Protein AF-A0A3N9RTB0-F1 (afdb_monomer)

Structure (mmCIF, N/CA/C/O backbone):
data_AF-A0A3N9RTB0-F1
#
_entry.id   AF-A0A3N9RTB0-F1
#
loop_
_atom_site.group_PDB
_atom_site.id
_atom_site.type_symbol
_atom_site.label_atom_id
_atom_site.label_alt_id
_atom_site.label_comp_id
_atom_site.label_asym_id
_atom_site.label_entity_id
_atom_site.label_seq_id
_atom_site.pdbx_PDB_ins_code
_atom_site.Cartn_x
_atom_site.Cartn_y
_atom_site.Cartn_z
_atom_site.occupancy
_atom_site.B_iso_or_equiv
_atom_site.auth_seq_id
_atom_site.auth_comp_id
_atom_site.auth_asym_id
_atom_site.auth_atom_id
_atom_site.pdbx_PDB_model_num
ATOM 1 N N . MET A 1 1 ? -0.676 -20.448 31.253 1.00 29.59 1 MET A N 1
ATOM 2 C CA . MET A 1 1 ? -0.095 -21.516 30.409 1.00 29.59 1 MET A CA 1
ATOM 3 C C . MET A 1 1 ? -0.835 -21.519 29.082 1.00 29.59 1 MET A C 1
ATOM 5 O O . MET A 1 1 ? -1.964 -21.980 29.029 1.00 29.59 1 MET A O 1
ATOM 9 N N . ILE A 1 2 ? -0.255 -20.903 28.051 1.00 26.73 2 ILE A N 1
ATOM 10 C CA . ILE A 1 2 ? -0.863 -20.796 26.715 1.00 26.73 2 ILE A CA 1
ATOM 11 C C . ILE A 1 2 ? -0.409 -22.023 25.907 1.00 26.73 2 ILE A C 1
ATOM 13 O O . ILE A 1 2 ? 0.801 -22.259 25.852 1.00 26.73 2 ILE A O 1
ATOM 17 N N . PRO A 1 3 ? -1.312 -22.828 25.316 1.00 28.64 3 PRO A N 1
ATOM 18 C CA . PRO A 1 3 ? -0.919 -24.048 24.627 1.00 28.64 3 PRO A CA 1
ATOM 19 C C . PRO A 1 3 ? -0.145 -23.741 23.342 1.00 28.64 3 PRO A C 1
ATOM 21 O O . PRO A 1 3 ? -0.601 -23.034 22.447 1.00 28.64 3 PRO A O 1
ATOM 24 N N . SER A 1 4 ? 1.029 -24.350 23.256 1.00 31.64 4 SER A N 1
ATOM 25 C CA . SER A 1 4 ? 2.012 -24.361 22.176 1.00 31.64 4 SER A CA 1
ATOM 26 C C . SER A 1 4 ? 1.554 -25.150 20.938 1.00 31.64 4 SER A C 1
ATOM 28 O O . SER A 1 4 ? 2.236 -26.064 20.475 1.00 31.64 4 SER A O 1
ATOM 30 N N . ARG A 1 5 ? 0.405 -24.795 20.354 1.00 28.95 5 ARG A N 1
ATOM 31 C CA . ARG A 1 5 ? -0.092 -25.405 19.106 1.00 28.95 5 ARG A CA 1
ATOM 32 C C . ARG A 1 5 ? -0.329 -24.379 17.996 1.00 28.95 5 ARG A C 1
ATOM 34 O O . ARG A 1 5 ? -1.433 -24.270 17.499 1.00 28.95 5 ARG A O 1
ATOM 41 N N . PHE A 1 6 ? 0.719 -23.661 17.583 1.00 31.61 6 PHE A N 1
ATOM 42 C CA . PHE A 1 6 ? 0.758 -22.931 16.296 1.00 31.61 6 PHE A CA 1
ATOM 43 C C . PHE A 1 6 ? 2.183 -22.851 15.705 1.00 31.61 6 PHE A C 1
ATOM 45 O O . PHE A 1 6 ? 2.576 -21.879 15.068 1.00 31.61 6 PHE A O 1
ATOM 52 N N . LEU A 1 7 ? 2.990 -23.901 15.894 1.00 32.75 7 LEU A N 1
ATOM 53 C CA . LEU A 1 7 ? 4.346 -23.991 15.328 1.00 32.75 7 LEU A CA 1
ATOM 54 C C . LEU A 1 7 ? 4.401 -24.496 13.869 1.00 32.75 7 LEU A C 1
ATOM 56 O O . LEU A 1 7 ? 5.493 -24.696 13.350 1.00 32.75 7 LEU A O 1
ATOM 60 N N . ALA A 1 8 ? 3.267 -24.647 13.174 1.00 28.00 8 ALA A N 1
ATOM 61 C CA . ALA A 1 8 ? 3.215 -25.268 11.841 1.00 28.00 8 ALA A CA 1
ATOM 62 C C . ALA A 1 8 ? 2.692 -24.369 10.695 1.00 28.00 8 ALA A C 1
ATOM 64 O O . ALA A 1 8 ? 2.378 -24.879 9.627 1.00 28.00 8 ALA A O 1
ATOM 65 N N . ALA A 1 9 ? 2.645 -23.040 10.866 1.00 32.59 9 ALA A N 1
ATOM 66 C CA . ALA A 1 9 ? 2.334 -22.091 9.779 1.00 32.59 9 ALA A CA 1
ATOM 67 C C . ALA A 1 9 ? 3.439 -21.028 9.582 1.00 32.59 9 ALA A C 1
ATOM 69 O O . ALA A 1 9 ? 3.175 -19.867 9.286 1.00 32.59 9 ALA A O 1
ATOM 70 N N . ARG A 1 10 ? 4.708 -21.413 9.782 1.00 41.09 10 ARG A N 1
ATOM 71 C CA . ARG A 1 10 ? 5.876 -20.510 9.718 1.00 41.09 10 ARG A CA 1
ATOM 72 C C . ARG A 1 10 ? 6.462 -20.273 8.312 1.00 41.09 10 ARG A C 1
ATOM 74 O O . ARG A 1 10 ? 7.454 -19.559 8.213 1.00 41.09 10 ARG A O 1
ATOM 81 N N . SER A 1 11 ? 5.917 -20.838 7.231 1.00 48.88 11 SER A N 1
ATOM 82 C CA . SER A 1 11 ? 6.685 -20.966 5.975 1.00 48.88 11 SER A CA 1
ATOM 83 C C . SER A 1 11 ? 6.556 -19.830 4.946 1.00 48.88 11 SER A C 1
ATOM 85 O O . SER A 1 11 ? 7.341 -19.819 4.005 1.00 48.88 11 SER A O 1
ATOM 87 N N . ILE A 1 12 ? 5.664 -18.842 5.113 1.00 50.38 12 ILE A N 1
ATOM 88 C CA . ILE A 1 12 ? 5.545 -17.702 4.163 1.00 50.38 12 ILE A CA 1
ATOM 89 C C . ILE A 1 12 ? 5.657 -16.331 4.860 1.00 50.38 12 ILE A C 1
ATOM 91 O O . ILE A 1 12 ? 6.138 -15.371 4.268 1.00 50.38 12 ILE A O 1
ATOM 95 N N . ALA A 1 13 ? 5.319 -16.241 6.149 1.00 64.81 13 ALA A N 1
ATOM 96 C CA . ALA A 1 13 ? 5.298 -14.985 6.911 1.00 64.81 13 ALA A CA 1
ATOM 97 C C . ALA A 1 13 ? 6.649 -14.565 7.528 1.00 64.81 13 ALA A C 1
ATOM 99 O O . ALA A 1 13 ? 6.703 -13.588 8.273 1.00 64.81 13 ALA A O 1
ATOM 100 N N . GLY A 1 14 ? 7.720 -15.329 7.296 1.00 85.12 14 GLY A N 1
ATOM 101 C CA . GLY A 1 14 ? 9.055 -15.053 7.832 1.00 85.12 14 GLY A CA 1
ATOM 102 C C . GLY A 1 14 ? 9.985 -14.352 6.831 1.00 85.12 14 GLY A C 1
ATOM 103 O O . GLY A 1 14 ? 9.640 -14.217 5.657 1.00 85.12 14 GLY A O 1
ATOM 104 N N . PRO A 1 15 ? 11.214 -13.990 7.250 1.00 91.69 15 PRO A N 1
ATOM 105 C CA . PRO A 1 15 ? 12.193 -13.298 6.403 1.00 91.69 15 PRO A CA 1
ATOM 106 C C . PRO A 1 15 ? 12.474 -13.990 5.061 1.00 91.69 15 PRO A C 1
ATOM 108 O O . PRO A 1 15 ? 12.598 -13.327 4.037 1.00 91.69 15 PRO A O 1
ATOM 111 N N . ALA A 1 16 ? 12.536 -15.326 5.053 1.00 92.19 16 ALA A N 1
ATOM 112 C CA . ALA A 1 16 ? 12.762 -16.113 3.840 1.00 92.19 16 ALA A CA 1
ATOM 113 C C . ALA A 1 16 ? 11.562 -16.088 2.878 1.00 92.19 16 ALA A C 1
ATOM 115 O O . ALA A 1 16 ? 11.750 -15.943 1.674 1.00 92.19 16 ALA A O 1
ATOM 116 N N . GLY A 1 17 ? 10.335 -16.176 3.404 1.00 91.75 17 GLY A N 1
ATOM 117 C CA . GLY A 1 17 ? 9.119 -16.068 2.594 1.00 91.75 17 GLY A CA 1
ATOM 118 C C . GLY A 1 17 ? 8.991 -14.687 1.953 1.00 91.75 17 GLY A C 1
ATOM 119 O O . GLY A 1 17 ? 8.701 -14.585 0.764 1.00 91.75 17 GLY A O 1
ATOM 120 N N . MET A 1 18 ? 9.329 -13.632 2.705 1.00 93.88 18 MET A N 1
ATOM 121 C CA . MET A 1 18 ? 9.390 -12.270 2.173 1.00 93.88 18 MET A CA 1
ATOM 122 C C . MET A 1 18 ? 10.450 -12.136 1.070 1.00 93.88 18 MET A C 1
ATOM 124 O O . MET A 1 18 ? 10.160 -11.589 0.014 1.00 93.88 18 MET A O 1
ATOM 128 N N . ALA A 1 19 ? 11.654 -12.686 1.251 1.00 95.62 19 ALA A N 1
ATOM 129 C CA . ALA A 1 19 ? 12.695 -12.633 0.221 1.00 95.62 19 ALA A CA 1
ATOM 130 C C . ALA A 1 19 ? 12.316 -13.384 -1.068 1.00 95.62 19 ALA A C 1
ATOM 132 O O . ALA A 1 19 ? 12.607 -12.902 -2.162 1.00 95.62 19 ALA A O 1
ATOM 133 N N . LEU A 1 20 ? 11.628 -14.526 -0.957 1.00 95.50 20 LEU A N 1
ATOM 134 C CA . LEU A 1 20 ? 11.086 -15.251 -2.112 1.00 95.50 20 LEU A CA 1
ATOM 135 C C . LEU A 1 20 ? 10.017 -14.434 -2.839 1.00 95.50 20 LEU A C 1
ATOM 137 O O . LEU A 1 20 ? 10.053 -14.337 -4.064 1.00 95.50 20 LEU A O 1
ATOM 141 N N . LEU A 1 21 ? 9.097 -13.816 -2.092 1.00 94.06 21 LEU A N 1
ATOM 142 C CA . LEU A 1 21 ? 8.070 -12.952 -2.667 1.00 94.06 21 LEU A CA 1
ATOM 143 C C . LEU A 1 21 ? 8.701 -11.742 -3.367 1.00 94.06 21 LEU A C 1
ATOM 145 O O . LEU A 1 21 ? 8.356 -11.458 -4.509 1.00 94.06 21 LEU A O 1
ATOM 149 N N . TYR A 1 22 ? 9.675 -11.094 -2.720 1.00 95.50 22 TYR A N 1
ATOM 150 C CA . TYR A 1 22 ? 10.445 -9.988 -3.289 1.00 95.50 22 TYR A CA 1
ATOM 151 C C . TYR A 1 22 ? 11.140 -10.400 -4.590 1.00 95.50 22 TYR A C 1
ATOM 153 O O . TYR A 1 22 ? 11.072 -9.672 -5.578 1.00 95.50 22 TYR A O 1
ATOM 161 N N . PHE A 1 23 ? 11.813 -11.559 -4.605 1.00 95.88 23 PHE A N 1
ATOM 162 C CA . PHE A 1 23 ? 12.466 -12.077 -5.807 1.00 95.88 23 PHE A CA 1
ATOM 163 C C . PHE A 1 23 ? 11.452 -12.306 -6.925 1.00 95.88 23 PHE A C 1
ATOM 165 O O . PHE A 1 23 ? 11.671 -11.841 -8.037 1.00 95.88 23 PHE A O 1
ATOM 172 N N . ALA A 1 24 ? 10.337 -12.982 -6.632 1.00 94.38 24 ALA A N 1
ATOM 173 C CA . ALA A 1 24 ? 9.312 -13.290 -7.620 1.00 94.38 24 ALA A CA 1
ATOM 174 C C . ALA A 1 24 ? 8.726 -12.016 -8.240 1.00 94.38 24 ALA A C 1
ATOM 176 O O . ALA A 1 24 ? 8.638 -11.918 -9.465 1.00 94.38 24 ALA A O 1
ATOM 177 N N . THR A 1 25 ? 8.385 -11.012 -7.426 1.00 92.44 25 THR A N 1
ATOM 178 C CA . THR A 1 25 ? 7.854 -9.744 -7.938 1.00 92.44 25 THR A CA 1
ATOM 179 C C . THR A 1 25 ? 8.914 -8.937 -8.675 1.00 92.44 25 THR A C 1
ATOM 181 O O . THR A 1 25 ? 8.623 -8.420 -9.750 1.00 92.44 25 THR A O 1
ATOM 184 N N . ALA A 1 26 ? 10.153 -8.874 -8.176 1.00 92.00 26 ALA A N 1
ATOM 185 C CA . ALA A 1 26 ? 11.240 -8.165 -8.852 1.00 92.00 26 ALA A CA 1
ATOM 186 C C . ALA A 1 26 ? 11.562 -8.813 -10.206 1.00 92.00 26 ALA A C 1
ATOM 188 O O . ALA A 1 26 ? 11.559 -8.131 -11.225 1.00 92.00 26 ALA A O 1
ATOM 189 N N . ALA A 1 27 ? 11.765 -10.131 -10.239 1.00 91.25 27 ALA A N 1
ATOM 190 C CA . ALA A 1 27 ? 12.063 -10.873 -11.459 1.00 91.25 27 ALA A CA 1
ATOM 191 C C . ALA A 1 27 ? 10.935 -10.738 -12.488 1.00 91.25 27 ALA A C 1
ATOM 193 O O . ALA A 1 27 ? 11.209 -10.444 -13.646 1.00 91.25 27 ALA A O 1
ATOM 194 N N . THR A 1 28 ? 9.673 -10.874 -12.066 1.00 88.00 28 THR A N 1
ATOM 195 C CA . THR A 1 28 ? 8.516 -10.746 -12.967 1.00 88.00 28 THR A CA 1
ATOM 196 C C . THR A 1 28 ? 8.420 -9.339 -13.549 1.00 88.00 28 THR A C 1
ATOM 198 O O . THR A 1 28 ? 8.292 -9.187 -14.759 1.00 88.00 28 THR A O 1
ATOM 201 N N . THR A 1 29 ? 8.539 -8.307 -12.710 1.00 86.06 29 THR A N 1
ATOM 202 C CA . THR A 1 29 ? 8.424 -6.909 -13.156 1.00 86.06 29 THR A CA 1
ATOM 203 C C . THR A 1 29 ? 9.559 -6.539 -14.112 1.00 86.06 29 THR A C 1
ATOM 205 O O . THR A 1 29 ? 9.337 -5.899 -15.134 1.00 86.06 29 THR A O 1
ATOM 208 N N . VAL A 1 30 ? 10.781 -6.981 -13.819 1.00 83.50 30 VAL A N 1
ATOM 209 C CA . VAL A 1 30 ? 11.954 -6.729 -14.664 1.00 83.50 30 VAL A CA 1
ATOM 210 C C . VAL A 1 30 ? 11.886 -7.525 -15.973 1.00 83.50 30 VAL A C 1
ATOM 212 O O . VAL A 1 30 ? 12.282 -7.017 -17.017 1.00 83.50 30 VAL A O 1
ATOM 215 N N . HIS A 1 31 ? 11.383 -8.761 -15.940 1.00 80.56 31 HIS A N 1
ATOM 216 C CA . HIS A 1 31 ? 11.294 -9.616 -17.122 1.00 80.56 31 HIS A CA 1
ATOM 217 C C . HIS A 1 31 ? 10.193 -9.171 -18.089 1.00 80.56 31 HIS A C 1
ATOM 219 O O . HIS A 1 31 ? 10.398 -9.177 -19.299 1.00 80.56 31 HIS A O 1
ATOM 225 N N . ILE A 1 32 ? 9.029 -8.799 -17.555 1.00 72.88 32 ILE A N 1
ATOM 226 C CA . ILE A 1 32 ? 7.842 -8.490 -18.352 1.00 72.88 32 ILE A CA 1
ATOM 227 C C . ILE A 1 32 ? 7.826 -7.015 -18.765 1.00 72.88 32 ILE A C 1
ATOM 229 O O . ILE A 1 32 ? 7.436 -6.707 -19.886 1.00 72.88 32 ILE A O 1
ATOM 233 N N . SER A 1 33 ? 8.274 -6.107 -17.895 1.0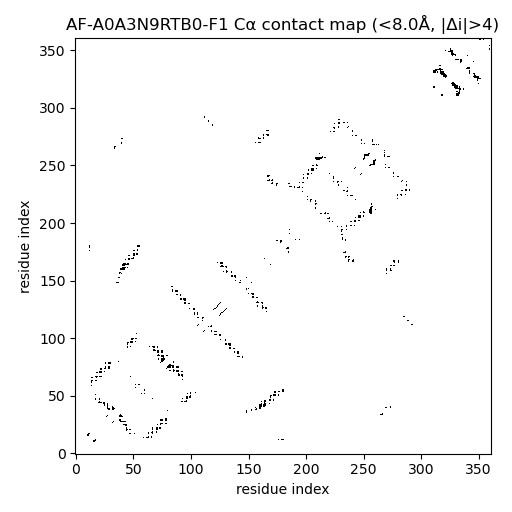0 65.19 33 SER A N 1
ATOM 234 C CA . SER A 1 33 ? 7.936 -4.684 -17.995 1.00 65.19 33 SER A CA 1
ATOM 235 C C . SER A 1 33 ? 9.123 -3.756 -18.276 1.00 65.19 33 SER A C 1
ATOM 237 O O . SER A 1 33 ? 9.059 -2.582 -17.913 1.00 65.19 33 SER A O 1
ATOM 239 N N . ARG A 1 34 ? 10.204 -4.253 -18.898 1.00 67.25 34 ARG A N 1
ATOM 240 C CA . ARG A 1 34 ? 11.312 -3.416 -19.394 1.00 67.25 34 ARG A CA 1
ATOM 241 C C . ARG A 1 34 ? 11.037 -2.955 -20.819 1.00 67.25 34 ARG A C 1
ATOM 243 O O . ARG A 1 34 ? 11.058 -3.759 -21.748 1.00 67.25 34 ARG A O 1
ATOM 250 N N . PHE A 1 35 ? 10.872 -1.650 -20.992 1.00 60.78 35 PHE A N 1
ATOM 251 C CA . PHE A 1 35 ? 10.744 -1.018 -22.304 1.00 60.78 35 PHE A CA 1
ATOM 252 C C . PHE A 1 35 ? 11.899 -0.041 -22.531 1.00 60.78 35 PHE A C 1
ATOM 254 O O . PHE A 1 35 ? 12.465 0.494 -21.576 1.00 60.78 35 PHE A O 1
ATOM 261 N N . SER A 1 36 ? 12.300 0.129 -23.793 1.00 47.19 36 SER A N 1
ATOM 262 C CA . SER A 1 36 ? 13.302 1.116 -24.233 1.00 47.19 36 SER A CA 1
ATOM 263 C C . SER A 1 36 ? 14.621 1.123 -23.432 1.00 47.19 36 SER A C 1
ATOM 265 O O . SER A 1 36 ? 15.237 2.163 -23.233 1.00 47.19 36 SER A O 1
ATOM 267 N N . GLY A 1 37 ? 15.076 -0.053 -22.975 1.00 49.97 37 GLY A N 1
ATOM 268 C CA . GLY A 1 37 ? 16.418 -0.261 -22.412 1.00 49.97 37 GLY A CA 1
ATOM 269 C C . GLY A 1 37 ? 16.585 -0.106 -20.894 1.00 49.97 37 GLY A C 1
ATOM 270 O O . GLY A 1 37 ? 17.668 -0.411 -20.398 1.00 49.97 37 GLY A O 1
ATOM 271 N N . GLY A 1 38 ? 15.557 0.284 -20.131 1.00 51.91 38 GLY A N 1
ATOM 272 C CA . GLY A 1 38 ? 15.753 0.728 -18.744 1.00 51.91 38 GLY A CA 1
ATOM 273 C C . GLY A 1 38 ? 14.959 -0.011 -17.668 1.00 51.91 38 GLY A C 1
ATOM 274 O O . GLY A 1 38 ? 15.398 -1.021 -17.118 1.00 51.91 38 GLY A O 1
ATOM 275 N N . VAL A 1 39 ? 13.805 0.547 -17.318 1.00 54.94 39 VAL A N 1
ATOM 276 C CA . VAL A 1 39 ? 13.214 0.417 -15.980 1.00 54.94 39 VAL A CA 1
ATOM 277 C C . VAL A 1 39 ? 11.916 -0.384 -16.008 1.00 54.94 39 VAL A C 1
ATOM 279 O O . VAL A 1 39 ? 11.207 -0.414 -17.009 1.00 54.94 39 VAL A O 1
ATOM 282 N N . ALA A 1 40 ? 11.636 -1.064 -14.900 1.00 58.34 40 ALA A N 1
ATOM 283 C CA . ALA A 1 40 ? 10.400 -1.793 -14.662 1.00 58.34 40 ALA A CA 1
ATOM 284 C C . ALA A 1 40 ? 9.209 -0.829 -14.469 1.00 58.34 40 ALA A C 1
ATOM 286 O O . ALA A 1 40 ? 9.295 0.076 -13.648 1.00 58.34 40 ALA A O 1
ATOM 287 N N . MET A 1 41 ? 8.099 -1.082 -15.172 1.00 71.06 41 MET A N 1
ATOM 288 C CA . MET A 1 41 ? 6.863 -0.270 -15.157 1.00 71.06 41 MET A CA 1
ATOM 289 C C . MET A 1 41 ? 6.337 0.063 -13.744 1.00 71.06 41 MET A C 1
ATOM 291 O O . MET A 1 41 ? 6.259 1.219 -13.359 1.00 71.06 41 MET A O 1
ATOM 295 N N . ILE A 1 42 ? 6.013 -0.937 -12.916 1.00 85.31 42 ILE A N 1
ATOM 296 C CA . ILE A 1 42 ? 5.522 -0.702 -11.546 1.00 85.31 42 ILE A CA 1
ATOM 297 C C . ILE A 1 42 ? 6.359 -1.508 -10.565 1.00 85.31 42 ILE A C 1
ATOM 299 O O . ILE A 1 42 ? 6.270 -2.735 -10.523 1.00 85.31 42 ILE A O 1
ATOM 303 N N . TRP A 1 43 ? 7.153 -0.832 -9.737 1.00 91.50 43 TRP A N 1
ATOM 304 C CA . TRP A 1 43 ? 8.055 -1.515 -8.815 1.00 91.50 43 TRP A CA 1
ATOM 305 C C . TRP A 1 43 ? 7.356 -1.922 -7.508 1.00 91.50 43 TRP A C 1
ATOM 307 O O . TRP A 1 43 ? 7.304 -1.181 -6.527 1.00 91.50 43 TRP A O 1
ATOM 317 N N . VAL A 1 44 ? 6.816 -3.143 -7.480 1.00 94.00 44 VAL A N 1
ATOM 318 C CA . VAL A 1 44 ? 6.028 -3.669 -6.345 1.00 94.00 44 VAL A CA 1
ATOM 319 C C . VAL A 1 44 ? 6.901 -4.077 -5.148 1.00 94.00 44 VAL A C 1
ATOM 321 O O . VAL A 1 44 ? 6.495 -3.966 -3.990 1.00 94.00 44 VAL A O 1
ATOM 324 N N . SER A 1 45 ? 8.119 -4.555 -5.405 1.00 94.94 45 SER A N 1
ATOM 325 C CA . SER A 1 45 ? 8.949 -5.242 -4.406 1.00 94.94 45 SER A CA 1
ATOM 326 C C . SER A 1 45 ? 9.353 -4.359 -3.221 1.00 94.94 45 SER A C 1
ATOM 328 O O . SER A 1 45 ? 9.381 -4.839 -2.085 1.00 94.94 45 SER A O 1
ATOM 330 N N . SER A 1 46 ? 9.625 -3.069 -3.453 1.00 96.00 46 SER A N 1
ATOM 331 C CA . SER A 1 46 ? 9.945 -2.129 -2.369 1.00 96.00 46 SER A CA 1
ATOM 332 C C . SER A 1 46 ? 8.765 -1.954 -1.414 1.00 96.00 46 SER A C 1
ATOM 334 O O . SER A 1 46 ? 8.947 -2.035 -0.203 1.00 96.00 46 SER A O 1
ATOM 336 N N . ALA A 1 47 ? 7.547 -1.818 -1.944 1.00 96.75 47 ALA A N 1
ATOM 337 C CA . ALA A 1 47 ? 6.334 -1.680 -1.142 1.00 96.75 47 ALA A CA 1
ATOM 338 C C . ALA A 1 47 ? 6.071 -2.914 -0.267 1.00 96.75 47 ALA A C 1
ATOM 340 O O . ALA A 1 47 ? 5.722 -2.778 0.910 1.00 96.75 47 ALA A O 1
ATOM 341 N N . LEU A 1 48 ? 6.305 -4.112 -0.818 1.00 96.19 48 LEU A N 1
ATOM 342 C CA . LEU A 1 48 ? 6.167 -5.366 -0.080 1.00 96.19 48 LEU A CA 1
ATOM 343 C C . LEU A 1 48 ? 7.145 -5.440 1.102 1.00 96.19 48 LEU A C 1
ATOM 345 O O . LEU A 1 48 ? 6.754 -5.738 2.232 1.00 96.19 48 LEU A O 1
ATOM 349 N N . LEU A 1 49 ? 8.421 -5.126 0.855 1.00 96.94 49 LEU A N 1
ATOM 350 C CA . LEU A 1 49 ? 9.438 -5.127 1.904 1.00 96.94 49 LEU A CA 1
ATOM 351 C C . LEU A 1 49 ? 9.147 -4.056 2.964 1.00 96.94 49 LEU A C 1
ATOM 353 O O . LEU A 1 49 ? 9.205 -4.353 4.156 1.00 96.94 49 LEU A O 1
ATOM 357 N N . SER A 1 50 ? 8.784 -2.836 2.564 1.00 97.06 50 SER A N 1
ATOM 358 C CA . SER A 1 50 ? 8.439 -1.763 3.502 1.00 97.06 50 SER A CA 1
ATOM 359 C C . SER A 1 50 ? 7.257 -2.128 4.400 1.00 97.06 50 SER A C 1
ATOM 361 O O . SER A 1 50 ? 7.339 -1.956 5.617 1.00 97.06 50 SER A O 1
ATOM 363 N N . GLY A 1 51 ? 6.173 -2.666 3.827 1.00 94.75 51 GLY A N 1
ATOM 364 C CA . GLY A 1 51 ? 4.987 -3.064 4.590 1.00 94.75 51 GLY A CA 1
ATOM 365 C C . GLY A 1 51 ? 5.271 -4.211 5.561 1.00 94.75 51 GLY A C 1
ATOM 366 O O . GLY A 1 51 ? 4.812 -4.185 6.708 1.00 94.75 51 GLY A O 1
ATOM 367 N N . TYR A 1 52 ? 6.107 -5.168 5.148 1.00 94.56 52 TYR A N 1
ATOM 368 C CA . TYR A 1 52 ? 6.580 -6.227 6.033 1.00 94.56 52 TYR A CA 1
ATOM 369 C C . TYR A 1 52 ? 7.426 -5.670 7.184 1.00 94.56 52 TYR A C 1
ATOM 371 O O . TYR A 1 52 ? 7.194 -6.025 8.334 1.00 94.56 52 TYR A O 1
ATOM 379 N N . LEU A 1 53 ? 8.386 -4.775 6.923 1.00 94.12 53 LEU A N 1
ATOM 380 C CA . LEU A 1 53 ? 9.249 -4.212 7.973 1.00 94.12 53 LEU A CA 1
ATOM 381 C C . LEU A 1 53 ? 8.458 -3.401 9.010 1.00 94.12 53 LEU A C 1
ATOM 383 O O . LEU A 1 53 ? 8.778 -3.452 10.195 1.00 94.12 53 LEU A O 1
ATOM 387 N N . LEU A 1 54 ? 7.413 -2.685 8.588 1.00 92.56 54 LEU A N 1
ATOM 388 C CA . LEU A 1 54 ? 6.543 -1.909 9.480 1.00 92.56 54 LEU A CA 1
ATOM 389 C C . LEU A 1 54 ? 5.760 -2.770 10.478 1.00 92.56 54 LEU A C 1
ATOM 391 O O . LEU A 1 54 ? 5.460 -2.312 11.578 1.00 92.56 54 LEU A O 1
ATOM 395 N N . THR A 1 55 ? 5.438 -4.003 10.098 1.00 90.12 55 THR A N 1
ATOM 396 C CA . THR A 1 55 ? 4.616 -4.928 10.894 1.00 90.12 55 THR A CA 1
ATOM 397 C C . THR A 1 55 ? 5.459 -5.976 11.619 1.00 90.12 55 THR A C 1
ATOM 399 O O . THR A 1 55 ? 5.137 -6.379 12.737 1.00 90.12 55 THR A O 1
ATOM 402 N N . ALA A 1 56 ? 6.602 -6.348 11.043 1.00 87.25 56 ALA A N 1
ATOM 403 C CA . ALA A 1 56 ? 7.564 -7.250 11.643 1.00 87.25 56 ALA A CA 1
ATOM 404 C C . ALA A 1 56 ? 8.355 -6.574 12.775 1.00 87.25 56 ALA A C 1
ATOM 406 O O . ALA A 1 56 ? 8.806 -5.430 12.682 1.00 87.25 56 ALA A O 1
ATOM 407 N N . GLY A 1 57 ? 8.626 -7.323 13.845 1.00 84.00 57 GLY A N 1
ATOM 408 C CA . GLY A 1 57 ? 9.454 -6.831 14.946 1.00 84.00 57 GLY A CA 1
ATOM 409 C C . GLY A 1 57 ? 10.870 -6.439 14.494 1.00 84.00 57 GLY A C 1
ATOM 410 O O . GLY A 1 57 ? 11.505 -7.143 13.710 1.00 84.00 57 GLY A O 1
ATOM 411 N N . ARG A 1 58 ? 11.427 -5.362 15.068 1.00 87.94 58 ARG A N 1
ATOM 412 C CA . ARG A 1 58 ? 12.770 -4.833 14.722 1.00 87.94 58 ARG A CA 1
ATOM 413 C C . ARG A 1 58 ? 13.904 -5.866 14.761 1.00 87.94 58 ARG A C 1
ATOM 415 O O . ARG A 1 58 ? 14.902 -5.702 14.070 1.00 87.94 58 ARG A O 1
ATOM 422 N N . ARG A 1 59 ? 13.751 -6.948 15.533 1.00 89.81 59 ARG A N 1
ATOM 423 C CA . ARG A 1 59 ? 14.735 -8.040 15.633 1.00 89.81 59 ARG A CA 1
ATOM 424 C C . ARG A 1 59 ? 14.952 -8.793 14.316 1.00 89.81 59 ARG A C 1
ATOM 426 O O . ARG A 1 59 ? 16.052 -9.279 14.093 1.00 89.81 59 ARG A O 1
ATOM 433 N N . VAL A 1 60 ? 13.937 -8.896 13.453 1.00 91.38 60 VAL A N 1
ATOM 434 C CA . VAL A 1 60 ? 14.050 -9.637 12.179 1.00 91.38 60 VAL A CA 1
ATOM 435 C C . VAL A 1 60 ? 14.437 -8.754 10.993 1.00 91.38 60 VAL A C 1
ATOM 437 O O . VAL A 1 60 ? 14.649 -9.271 9.894 1.00 91.38 60 VAL A O 1
ATOM 440 N N . TRP A 1 61 ? 14.554 -7.438 11.195 1.00 93.75 61 TRP A N 1
ATOM 441 C CA . TRP A 1 61 ? 14.886 -6.491 10.131 1.00 93.75 61 TRP A CA 1
ATOM 442 C C . TRP A 1 61 ? 16.223 -6.810 9.450 1.00 93.75 61 TRP A C 1
ATOM 444 O O . TRP A 1 61 ? 16.202 -6.957 8.230 1.00 93.75 61 TRP A O 1
ATOM 454 N N . PRO A 1 62 ? 17.355 -7.005 10.166 1.00 96.06 62 PRO A N 1
ATOM 455 C CA . PRO A 1 62 ? 18.648 -7.204 9.506 1.00 96.06 62 PRO A CA 1
ATOM 456 C C . PRO A 1 62 ? 18.660 -8.436 8.595 1.00 96.06 62 PRO A C 1
ATOM 458 O O . PRO A 1 62 ? 19.124 -8.366 7.461 1.00 96.06 62 PRO A O 1
ATOM 461 N N . LEU A 1 63 ? 18.074 -9.544 9.063 1.00 95.69 63 LEU A N 1
ATOM 462 C CA . LEU A 1 63 ? 17.967 -10.776 8.281 1.00 95.69 63 LEU A CA 1
ATOM 463 C C . LEU A 1 63 ? 17.063 -10.593 7.055 1.00 95.69 63 LEU A C 1
ATOM 465 O O . LEU A 1 63 ? 17.417 -11.024 5.963 1.00 95.69 63 LEU A O 1
ATOM 469 N N . THR A 1 64 ? 15.910 -9.941 7.217 1.00 95.69 64 THR A N 1
ATOM 470 C CA . THR A 1 64 ? 14.971 -9.712 6.105 1.00 95.69 64 THR A CA 1
ATOM 471 C C . THR A 1 64 ? 15.589 -8.813 5.035 1.00 95.69 64 THR A C 1
ATOM 473 O O . THR A 1 64 ? 15.508 -9.128 3.852 1.00 95.69 64 THR A O 1
ATOM 476 N N . ILE A 1 65 ? 16.250 -7.732 5.455 1.00 96.94 65 ILE A N 1
ATOM 477 C CA . ILE A 1 65 ? 16.963 -6.791 4.584 1.00 96.94 65 ILE A CA 1
ATOM 478 C C . ILE A 1 65 ? 18.065 -7.520 3.813 1.00 96.94 65 ILE A C 1
ATOM 480 O O . ILE A 1 65 ? 18.126 -7.395 2.595 1.00 96.94 65 ILE A O 1
ATOM 484 N N . ALA A 1 66 ? 18.889 -8.326 4.489 1.00 97.50 66 ALA A N 1
ATOM 485 C CA . ALA A 1 66 ? 19.965 -9.077 3.844 1.00 97.50 66 ALA A CA 1
ATOM 486 C C . ALA A 1 66 ? 19.436 -10.077 2.800 1.00 97.50 66 ALA A C 1
ATOM 488 O O . ALA A 1 66 ? 19.935 -10.121 1.676 1.00 97.50 66 ALA A O 1
ATOM 489 N N . LEU A 1 67 ? 18.393 -10.842 3.139 1.00 97.62 67 LEU A N 1
ATOM 490 C CA . LEU A 1 67 ? 17.794 -11.807 2.213 1.00 97.62 67 LEU A CA 1
ATOM 491 C C . LEU A 1 67 ? 17.113 -11.118 1.021 1.00 97.62 67 LEU A C 1
ATOM 493 O O . LEU A 1 67 ? 17.246 -11.587 -0.107 1.00 97.62 67 LEU A O 1
ATOM 497 N N . CYS A 1 68 ? 16.427 -9.992 1.239 1.00 97.50 68 CYS A N 1
ATOM 498 C CA . CYS A 1 68 ? 15.815 -9.229 0.149 1.00 97.50 68 CYS A CA 1
ATOM 499 C C . CYS A 1 68 ? 16.860 -8.509 -0.716 1.00 97.50 68 CYS A C 1
ATOM 501 O O . CYS A 1 68 ? 16.667 -8.400 -1.922 1.00 97.50 68 CYS A O 1
ATOM 503 N N . ALA A 1 69 ? 17.986 -8.072 -0.147 1.00 97.88 69 ALA A N 1
ATOM 504 C CA . ALA A 1 69 ? 19.104 -7.527 -0.917 1.00 97.88 69 ALA A CA 1
ATOM 505 C C . ALA A 1 69 ? 19.714 -8.604 -1.817 1.00 97.88 69 ALA A C 1
ATOM 507 O O . ALA A 1 69 ? 19.938 -8.360 -3.000 1.00 97.88 69 ALA A O 1
ATOM 508 N N . PHE A 1 70 ? 19.892 -9.822 -1.298 1.00 97.75 70 PHE A N 1
ATOM 509 C CA . PHE A 1 70 ? 20.325 -10.960 -2.104 1.00 97.75 70 PHE A CA 1
ATOM 510 C C . PHE A 1 70 ? 19.310 -11.310 -3.205 1.00 97.75 70 PHE A C 1
ATOM 512 O O . PHE A 1 70 ? 19.694 -11.503 -4.357 1.00 97.75 70 PHE A O 1
ATOM 519 N N . ALA A 1 71 ? 18.012 -11.317 -2.889 1.00 97.06 71 ALA A N 1
ATOM 520 C CA . ALA A 1 71 ? 16.949 -11.493 -3.878 1.00 97.06 71 ALA A CA 1
ATOM 521 C C . ALA A 1 71 ? 16.991 -10.411 -4.974 1.00 97.06 71 ALA A C 1
ATOM 523 O O . ALA A 1 71 ? 16.923 -10.729 -6.159 1.00 97.06 71 ALA A O 1
ATOM 524 N N . SER A 1 72 ? 17.156 -9.141 -4.597 1.00 95.94 72 SER A N 1
ATOM 525 C CA . SER A 1 72 ? 17.270 -8.014 -5.531 1.00 95.94 72 SER A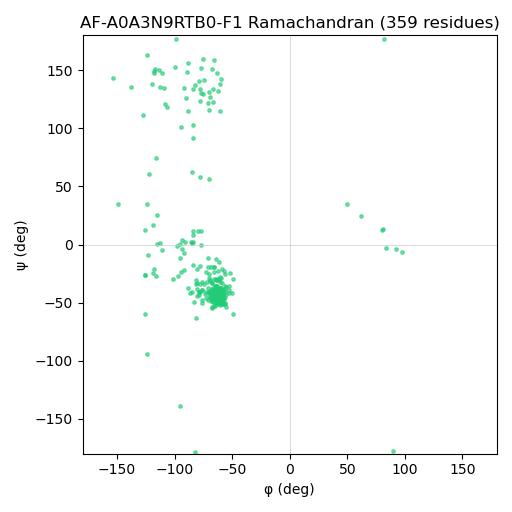 CA 1
ATOM 526 C C . SER A 1 72 ? 18.512 -8.128 -6.422 1.00 95.94 72 SER A C 1
ATOM 528 O O . SER A 1 72 ? 18.428 -7.922 -7.634 1.00 95.94 72 SER A O 1
ATOM 530 N N . PHE A 1 73 ? 19.646 -8.540 -5.846 1.00 96.44 73 PHE A N 1
ATOM 531 C CA . PHE A 1 73 ? 20.890 -8.809 -6.566 1.00 96.44 73 PHE A CA 1
ATOM 532 C C . PHE A 1 73 ? 20.699 -9.911 -7.616 1.00 96.44 73 PHE A C 1
ATOM 534 O O . PHE A 1 73 ? 21.027 -9.711 -8.784 1.00 96.44 73 PHE A O 1
ATOM 541 N N . MET A 1 74 ? 20.098 -11.040 -7.229 1.00 96.31 74 MET A N 1
ATOM 542 C CA . MET A 1 74 ? 19.795 -12.144 -8.145 1.00 96.31 74 MET A CA 1
ATOM 543 C C . MET A 1 74 ? 18.832 -11.710 -9.258 1.00 96.31 74 MET A C 1
ATOM 545 O O . MET A 1 74 ? 19.097 -11.968 -10.430 1.00 96.31 74 MET A O 1
ATOM 549 N N . ALA A 1 75 ? 17.739 -11.017 -8.921 1.00 93.25 75 ALA A N 1
ATOM 550 C CA . ALA A 1 75 ? 16.755 -10.567 -9.905 1.00 93.25 75 ALA A CA 1
ATOM 551 C C . ALA A 1 75 ? 17.373 -9.592 -10.922 1.00 93.25 75 ALA A C 1
ATOM 553 O O . ALA A 1 75 ? 17.173 -9.736 -12.128 1.00 93.25 75 ALA A O 1
ATOM 554 N N . THR A 1 76 ? 18.186 -8.645 -10.448 1.00 91.25 76 THR A N 1
ATOM 555 C CA . THR A 1 76 ? 18.873 -7.674 -11.310 1.00 91.25 76 THR A CA 1
ATOM 556 C C . THR A 1 76 ? 19.949 -8.334 -12.173 1.00 91.25 76 THR A C 1
ATOM 558 O O . THR A 1 76 ? 20.098 -7.979 -13.340 1.00 91.25 76 THR A O 1
ATOM 561 N N . GLY A 1 77 ? 20.679 -9.309 -11.626 1.00 91.81 77 GLY A N 1
ATOM 562 C CA . GLY A 1 77 ? 21.715 -10.046 -12.345 1.00 91.81 77 GLY A CA 1
ATOM 563 C C . GLY A 1 77 ? 21.166 -10.930 -13.466 1.00 91.81 77 GLY A C 1
ATOM 564 O O . GLY A 1 77 ? 21.689 -10.884 -14.577 1.00 91.81 77 GLY A O 1
ATOM 565 N N . PHE A 1 78 ? 20.104 -11.697 -13.192 1.00 91.81 78 PHE A N 1
ATOM 566 C CA . PHE A 1 78 ? 19.516 -12.629 -14.162 1.00 91.81 78 PHE A CA 1
ATOM 567 C C . PHE A 1 78 ? 18.580 -11.968 -15.177 1.00 91.81 78 PHE A C 1
ATOM 569 O O . PHE A 1 78 ? 18.582 -12.363 -16.339 1.00 91.81 78 PHE A O 1
ATOM 576 N N . PHE A 1 79 ? 17.775 -10.989 -14.756 1.00 88.50 79 PHE A N 1
ATOM 577 C CA . PHE A 1 79 ? 16.710 -10.419 -15.596 1.00 88.50 79 PHE A CA 1
ATOM 578 C C . PHE A 1 79 ? 16.911 -8.924 -15.897 1.00 88.50 79 PHE A C 1
ATOM 580 O O . PHE A 1 79 ? 16.348 -8.394 -16.856 1.00 88.50 79 PHE A O 1
ATOM 587 N N . GLY A 1 80 ? 17.700 -8.225 -15.077 1.00 85.44 80 GLY A N 1
ATOM 588 C CA . GLY A 1 80 ? 17.870 -6.774 -15.130 1.00 85.44 80 GLY A CA 1
ATOM 589 C C . GLY A 1 80 ? 19.080 -6.315 -15.937 1.00 85.44 80 GLY A C 1
ATOM 590 O O . GLY A 1 80 ? 19.381 -6.814 -17.021 1.00 85.44 80 GLY A O 1
ATOM 591 N N . PHE A 1 81 ? 19.768 -5.308 -15.412 1.00 82.75 81 PHE A N 1
ATOM 592 C CA . PHE A 1 81 ? 20.917 -4.658 -16.048 1.00 82.75 81 PHE A CA 1
ATOM 593 C C . PHE A 1 81 ? 22.229 -5.463 -15.960 1.00 82.75 81 PHE A C 1
ATOM 595 O O . PHE A 1 81 ? 23.307 -4.950 -16.260 1.00 82.75 81 PHE A O 1
ATOM 602 N N . GLY A 1 82 ? 22.145 -6.729 -15.548 1.00 87.94 82 GLY A N 1
ATOM 603 C CA . GLY A 1 82 ? 23.275 -7.639 -15.448 1.00 87.94 82 GLY A CA 1
ATOM 604 C C . GLY A 1 82 ? 24.095 -7.466 -14.170 1.00 87.94 82 GLY A C 1
ATOM 605 O O . GLY A 1 82 ? 23.860 -6.601 -13.325 1.00 87.94 82 GLY A O 1
ATOM 606 N N . TRP A 1 83 ? 25.100 -8.327 -14.029 1.00 93.19 83 TRP A N 1
ATOM 607 C CA . TRP A 1 83 ? 25.858 -8.503 -12.786 1.00 93.19 83 TRP A CA 1
ATOM 608 C C . TRP A 1 83 ? 26.692 -7.289 -12.359 1.00 93.19 83 TRP A C 1
ATOM 610 O O . TRP A 1 83 ? 26.978 -7.140 -11.175 1.00 93.19 83 TRP A O 1
ATOM 620 N N . ARG A 1 84 ? 27.058 -6.404 -13.297 1.00 91.31 84 ARG A N 1
ATOM 621 C CA . ARG A 1 84 ? 27.933 -5.243 -13.040 1.00 91.31 84 ARG A CA 1
ATOM 622 C C . ARG A 1 84 ? 27.322 -4.208 -12.098 1.00 91.31 84 ARG A C 1
ATOM 624 O O . ARG A 1 84 ? 28.049 -3.602 -11.317 1.00 91.31 84 ARG A O 1
ATOM 631 N N . VAL A 1 85 ? 26.009 -4.011 -12.195 1.00 91.06 85 VAL A N 1
ATOM 632 C CA . VAL A 1 85 ? 25.258 -3.027 -11.398 1.00 91.06 85 VAL A CA 1
ATOM 633 C C . VAL A 1 85 ? 24.329 -3.684 -10.380 1.00 91.06 85 VAL A C 1
ATOM 635 O O . VAL A 1 85 ? 23.696 -2.994 -9.585 1.00 91.06 85 VAL A O 1
ATOM 638 N N . ALA A 1 86 ? 24.228 -5.016 -10.388 1.00 93.56 86 ALA A N 1
ATOM 639 C CA . ALA A 1 86 ? 23.271 -5.751 -9.571 1.00 93.56 86 ALA A CA 1
ATOM 640 C C . ALA A 1 86 ? 23.444 -5.490 -8.069 1.00 93.56 86 ALA A C 1
ATOM 642 O O . ALA A 1 86 ? 22.452 -5.376 -7.353 1.00 93.56 86 ALA A O 1
ATOM 643 N N . ALA A 1 87 ? 24.684 -5.382 -7.580 1.00 95.50 87 ALA A N 1
ATOM 644 C CA . ALA A 1 87 ? 24.946 -5.157 -6.159 1.00 95.50 87 ALA A CA 1
ATOM 645 C C . ALA A 1 87 ? 24.532 -3.743 -5.731 1.00 95.50 87 ALA A C 1
ATOM 647 O O . ALA A 1 87 ? 23.869 -3.562 -4.713 1.00 95.50 87 ALA A O 1
ATOM 648 N N . GLN A 1 88 ? 24.874 -2.743 -6.541 1.00 94.94 88 GLN A N 1
ATOM 649 C CA . GLN A 1 88 ? 24.552 -1.344 -6.294 1.00 94.94 88 GLN A CA 1
ATOM 650 C C . GLN A 1 88 ? 23.039 -1.114 -6.377 1.00 94.94 88 GLN A C 1
ATOM 652 O O . GLN A 1 88 ? 22.466 -0.504 -5.480 1.00 94.94 88 GLN A O 1
ATOM 657 N N . LEU A 1 89 ? 22.367 -1.662 -7.394 1.00 93.31 89 LEU A N 1
ATOM 658 C CA . LEU A 1 89 ? 20.913 -1.547 -7.526 1.00 93.31 89 LEU A CA 1
ATOM 659 C C . LEU A 1 89 ? 20.163 -2.310 -6.430 1.00 93.31 89 LEU A C 1
ATOM 661 O O . LEU A 1 89 ? 19.138 -1.830 -5.955 1.00 93.31 89 LEU A O 1
ATOM 665 N N . ALA A 1 90 ? 20.689 -3.441 -5.949 1.00 96.06 90 ALA A N 1
ATOM 666 C CA . ALA A 1 90 ? 20.128 -4.111 -4.779 1.00 96.06 90 ALA A CA 1
ATOM 667 C C . ALA A 1 90 ? 20.159 -3.213 -3.532 1.00 96.06 90 ALA A C 1
ATOM 669 O O . ALA A 1 90 ? 19.171 -3.154 -2.796 1.00 96.06 90 ALA A O 1
ATOM 670 N N . LEU A 1 91 ? 21.258 -2.479 -3.318 1.00 96.88 91 LEU A N 1
ATOM 671 C CA . LEU A 1 91 ? 21.364 -1.500 -2.233 1.00 96.88 91 LEU A CA 1
ATOM 672 C C . LEU A 1 91 ? 20.386 -0.337 -2.417 1.00 96.88 91 LEU A C 1
ATOM 674 O O . LEU A 1 91 ? 19.751 0.060 -1.444 1.00 96.88 91 LEU A O 1
ATOM 678 N N . VAL A 1 92 ? 20.222 0.172 -3.641 1.00 96.25 92 VAL A N 1
ATOM 679 C CA . VAL A 1 92 ? 19.248 1.234 -3.942 1.00 96.25 92 VAL A CA 1
ATOM 680 C C . VAL A 1 92 ? 17.822 0.767 -3.645 1.00 96.25 92 VAL A C 1
ATOM 682 O O . VAL A 1 92 ? 17.106 1.429 -2.899 1.00 96.25 92 VAL A O 1
ATOM 685 N N . ASN A 1 93 ? 17.425 -0.401 -4.152 1.00 95.69 93 ASN A N 1
ATOM 686 C CA . ASN A 1 93 ? 16.060 -0.912 -4.016 1.00 95.69 93 ASN A CA 1
ATOM 687 C C . ASN A 1 93 ? 15.703 -1.272 -2.566 1.00 95.69 93 ASN A C 1
ATOM 689 O O . ASN A 1 93 ? 14.605 -0.989 -2.089 1.00 95.69 93 ASN A O 1
ATOM 693 N N . VAL A 1 94 ? 16.620 -1.910 -1.835 1.00 97.12 94 VAL A N 1
ATOM 694 C CA . VAL A 1 94 ? 16.392 -2.228 -0.417 1.00 97.12 94 VAL A CA 1
ATOM 695 C C . VAL A 1 94 ? 16.514 -0.982 0.459 1.00 97.12 94 VAL A C 1
ATOM 697 O O . VAL A 1 94 ? 15.768 -0.843 1.429 1.00 97.12 94 VAL A O 1
ATOM 700 N N . GLY A 1 95 ? 17.405 -0.055 0.100 1.00 97.88 95 GLY A N 1
ATOM 701 C CA . GLY A 1 95 ? 17.520 1.257 0.727 1.00 97.88 95 GLY A CA 1
ATOM 702 C C . GLY A 1 95 ? 16.228 2.059 0.601 1.00 97.88 95 GLY A C 1
ATOM 703 O O . GLY A 1 95 ? 15.749 2.587 1.599 1.00 97.88 95 GLY A O 1
ATOM 704 N N . GLU A 1 96 ? 15.607 2.074 -0.579 1.00 98.12 96 GLU A N 1
ATOM 705 C CA . GLU A 1 96 ? 14.290 2.673 -0.814 1.00 98.12 96 GLU A CA 1
ATOM 706 C C . GLU A 1 96 ? 13.227 2.087 0.116 1.00 98.12 96 GLU A C 1
ATOM 708 O O . GLU A 1 96 ? 12.547 2.825 0.832 1.00 98.12 96 GLU A O 1
ATOM 713 N N . ALA A 1 97 ? 13.126 0.757 0.169 1.00 97.62 97 ALA A N 1
ATOM 714 C CA . ALA A 1 97 ? 12.152 0.092 1.020 1.00 97.62 97 ALA A CA 1
ATOM 715 C C . ALA A 1 97 ? 12.368 0.407 2.514 1.00 97.62 97 ALA A C 1
ATOM 717 O O . ALA A 1 97 ? 11.410 0.607 3.271 1.00 97.62 97 ALA A O 1
ATOM 718 N N . LEU A 1 98 ? 13.629 0.475 2.949 1.00 97.75 98 LEU A N 1
ATOM 719 C CA . LEU A 1 98 ? 13.992 0.836 4.316 1.00 97.75 98 LEU A CA 1
ATOM 720 C C . LEU A 1 98 ? 13.659 2.303 4.621 1.00 97.75 98 LEU A C 1
ATOM 722 O O . LEU A 1 98 ? 13.091 2.587 5.677 1.00 97.75 98 LEU A O 1
ATOM 726 N N . MET A 1 99 ? 13.970 3.222 3.701 1.00 98.06 99 MET A N 1
ATOM 727 C CA . MET A 1 99 ? 13.623 4.640 3.817 1.00 98.06 99 MET A CA 1
ATOM 728 C C . MET A 1 99 ? 12.108 4.819 3.924 1.00 98.06 99 MET A C 1
ATOM 730 O O . MET A 1 99 ? 11.652 5.471 4.862 1.00 98.06 99 MET A O 1
ATOM 734 N N . ALA A 1 100 ? 11.327 4.173 3.052 1.00 97.94 100 ALA A N 1
ATOM 735 C CA . ALA A 1 100 ? 9.867 4.199 3.110 1.00 97.94 100 ALA A CA 1
ATOM 736 C C . ALA A 1 100 ? 9.329 3.660 4.445 1.00 97.94 100 ALA A C 1
ATOM 738 O O . ALA A 1 100 ? 8.467 4.289 5.055 1.00 97.94 100 ALA A O 1
ATOM 739 N N . ALA A 1 101 ? 9.865 2.544 4.953 1.00 96.44 101 ALA A N 1
ATOM 740 C CA . ALA A 1 101 ? 9.441 1.985 6.238 1.00 96.44 101 ALA A CA 1
ATOM 741 C C . ALA A 1 101 ? 9.766 2.916 7.421 1.00 96.44 101 ALA A C 1
ATOM 743 O O . ALA A 1 101 ? 8.926 3.144 8.291 1.00 96.44 101 ALA A O 1
ATOM 744 N N . ILE A 1 102 ? 10.976 3.480 7.473 1.00 96.00 102 ILE A N 1
ATOM 745 C CA . ILE A 1 102 ? 11.379 4.399 8.549 1.00 96.00 102 ILE A CA 1
ATOM 746 C C . ILE A 1 102 ? 10.557 5.689 8.490 1.00 96.00 102 ILE A C 1
ATOM 748 O O . ILE A 1 102 ? 10.081 6.161 9.524 1.00 96.00 102 ILE A O 1
ATOM 752 N N . MET A 1 103 ? 10.392 6.252 7.294 1.00 96.75 103 MET A N 1
ATOM 753 C CA . MET A 1 103 ? 9.670 7.499 7.084 1.00 96.75 103 MET A CA 1
ATOM 754 C C . MET A 1 103 ? 8.186 7.342 7.410 1.00 96.75 103 MET A C 1
ATOM 756 O O . MET A 1 103 ? 7.653 8.140 8.178 1.00 96.75 103 MET A O 1
ATOM 760 N N . LEU A 1 104 ? 7.538 6.279 6.921 1.00 94.88 104 LEU A N 1
ATOM 761 C CA . LEU A 1 104 ? 6.127 6.033 7.205 1.00 94.88 104 LEU A CA 1
ATOM 762 C C . LEU A 1 104 ? 5.888 5.777 8.692 1.00 94.88 104 LEU A C 1
ATOM 764 O O . LEU A 1 104 ? 4.913 6.281 9.239 1.00 94.88 104 LEU A O 1
ATOM 768 N N . LYS A 1 105 ? 6.800 5.071 9.375 1.00 93.56 105 LYS A N 1
ATOM 769 C CA . LYS A 1 105 ? 6.717 4.918 10.830 1.00 93.56 105 LYS A CA 1
ATOM 770 C C . LYS A 1 105 ? 6.747 6.275 11.542 1.00 93.56 105 LYS A C 1
ATOM 772 O O . LYS A 1 105 ? 5.923 6.511 12.414 1.00 93.56 105 LYS A O 1
ATOM 777 N N . ARG A 1 106 ? 7.662 7.173 1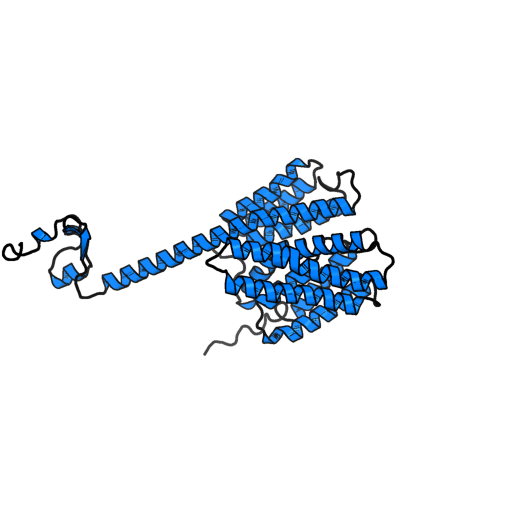1.158 1.00 94.00 106 ARG A N 1
ATOM 778 C CA . ARG A 1 106 ? 7.749 8.523 11.746 1.00 94.00 106 ARG A CA 1
ATOM 779 C C . ARG A 1 106 ? 6.490 9.352 11.488 1.00 94.00 106 ARG A C 1
ATOM 781 O O . ARG A 1 106 ? 6.025 10.016 12.401 1.00 94.00 106 ARG A O 1
ATOM 788 N N . ILE A 1 107 ? 5.944 9.297 10.272 1.00 91.88 107 ILE A N 1
ATOM 789 C CA . ILE A 1 107 ? 4.695 9.986 9.909 1.00 91.88 107 ILE A CA 1
ATOM 790 C C . ILE A 1 107 ? 3.524 9.445 10.736 1.00 91.88 107 ILE A C 1
ATOM 792 O O . ILE A 1 107 ? 2.722 10.215 11.257 1.00 91.88 107 ILE A O 1
ATOM 796 N N . PHE A 1 108 ? 3.438 8.121 10.880 1.00 89.31 108 PHE A N 1
ATOM 797 C CA . PHE A 1 108 ? 2.394 7.474 11.663 1.00 89.31 108 PHE A CA 1
ATOM 798 C C . PHE A 1 108 ? 2.475 7.865 13.143 1.00 89.31 108 PHE A C 1
ATOM 800 O O . PHE A 1 108 ? 1.479 8.318 13.691 1.00 89.31 108 PHE A O 1
ATOM 807 N N . ASP A 1 109 ? 3.658 7.765 13.756 1.00 89.19 109 ASP A N 1
ATOM 808 C CA . ASP A 1 109 ? 3.869 8.105 15.169 1.00 89.19 109 ASP A CA 1
ATOM 809 C C . ASP A 1 109 ? 3.616 9.602 15.461 1.00 89.19 109 ASP A C 1
ATOM 811 O O . ASP A 1 109 ? 3.232 9.946 16.576 1.00 89.19 109 ASP A O 1
ATOM 815 N N . ALA A 1 110 ? 3.836 10.491 14.483 1.00 90.88 110 ALA A N 1
ATOM 816 C CA . ALA A 1 110 ? 3.686 11.937 14.655 1.00 90.88 110 ALA A CA 1
ATOM 817 C C . ALA A 1 110 ? 2.249 12.447 14.465 1.00 90.88 110 ALA A C 1
ATOM 819 O O . ALA A 1 110 ? 1.829 13.328 15.207 1.00 90.88 110 ALA A O 1
ATOM 820 N N . TYR A 1 111 ? 1.514 11.924 13.477 1.00 89.56 111 TYR A N 1
ATOM 821 C CA . TYR A 1 111 ? 0.254 12.533 13.023 1.00 89.56 111 TYR A CA 1
ATOM 822 C C . TYR A 1 111 ? -0.970 11.626 13.183 1.00 89.56 111 TYR A C 1
ATOM 824 O O . TYR A 1 111 ? -2.099 12.106 13.287 1.00 89.56 111 TYR A O 1
ATOM 832 N N . TRP A 1 112 ? -0.797 10.302 13.210 1.00 83.19 112 TRP A N 1
ATOM 833 C CA . TRP A 1 112 ? -1.934 9.394 13.352 1.00 83.19 112 TRP A CA 1
ATOM 834 C C . TRP A 1 112 ? -2.305 9.210 14.832 1.00 83.19 112 TRP A C 1
ATOM 836 O O . TRP A 1 112 ? -1.427 8.920 15.643 1.00 83.19 112 TRP A O 1
ATOM 846 N N . PRO A 1 113 ? -3.595 9.279 15.223 1.00 80.00 113 PRO A N 1
ATOM 847 C CA . PRO A 1 113 ? -4.803 9.397 14.392 1.00 80.00 113 PRO A CA 1
ATOM 848 C C . PRO A 1 113 ? -5.370 10.823 14.230 1.00 80.00 113 PRO A C 1
ATOM 850 O O . PRO A 1 113 ? -6.413 10.975 13.594 1.00 80.00 113 PRO A O 1
ATOM 853 N N . GLY A 1 114 ? -4.768 11.837 14.859 1.00 77.31 114 GLY A N 1
ATOM 854 C CA . GLY A 1 114 ? -5.370 13.169 15.019 1.00 77.31 114 GLY A CA 1
ATOM 855 C C . GLY A 1 114 ? -5.349 14.044 13.763 1.00 77.31 114 GLY A C 1
ATOM 856 O O . GLY A 1 114 ? -6.350 14.691 13.448 1.00 77.31 114 GLY A O 1
ATOM 857 N N . ASP A 1 115 ? -4.252 13.989 13.011 1.00 87.50 115 ASP A N 1
ATOM 858 C CA . ASP A 1 115 ? -3.890 14.957 11.972 1.00 87.50 115 ASP A CA 1
ATOM 859 C C . ASP A 1 115 ? -3.875 14.274 10.595 1.00 87.50 115 ASP A C 1
ATOM 861 O O . ASP A 1 115 ? -2.843 13.901 10.030 1.00 87.50 115 ASP A O 1
ATOM 865 N N . THR A 1 116 ? -5.075 14.003 10.070 1.00 85.38 116 THR A N 1
ATOM 866 C CA . THR A 1 116 ? -5.258 13.203 8.845 1.00 85.38 116 THR A CA 1
ATOM 867 C C . THR A 1 116 ? -4.655 13.866 7.606 1.00 85.38 116 THR A C 1
ATOM 869 O O . THR A 1 116 ? -4.129 13.163 6.744 1.00 85.38 116 THR A O 1
ATOM 872 N N . LEU A 1 117 ? -4.711 15.198 7.499 1.00 89.12 117 LEU A N 1
ATOM 873 C CA . LEU A 1 117 ? -4.186 15.925 6.340 1.00 89.12 117 LEU A CA 1
ATOM 874 C C . LEU A 1 117 ? -2.657 15.853 6.296 1.00 89.12 117 LEU A C 1
ATOM 876 O O . LEU A 1 117 ? -2.083 15.553 5.254 1.00 89.12 117 LEU A O 1
ATOM 880 N N . GLU A 1 118 ? -2.009 16.078 7.431 1.00 91.94 118 GLU A N 1
ATOM 881 C CA . GLU A 1 118 ? -0.565 16.024 7.628 1.00 91.94 118 GLU A CA 1
ATOM 882 C C . GLU A 1 118 ? -0.045 14.607 7.398 1.00 91.94 118 GLU A C 1
ATOM 884 O O . GLU A 1 118 ? 0.971 14.412 6.727 1.00 91.94 118 GLU A O 1
ATOM 889 N N . TRP A 1 119 ? -0.786 13.603 7.875 1.00 90.69 119 TRP A N 1
ATOM 890 C CA . TRP A 1 119 ? -0.486 12.204 7.598 1.00 90.69 119 TRP A CA 1
ATOM 891 C C . TRP A 1 119 ? -0.541 11.901 6.094 1.00 90.69 119 TRP A C 1
ATOM 893 O O . TRP A 1 119 ? 0.399 11.320 5.548 1.00 90.69 119 TRP A O 1
ATOM 903 N N . LEU A 1 120 ? -1.606 12.331 5.402 1.00 91.69 120 LEU A N 1
ATOM 904 C CA . LEU A 1 120 ? -1.762 12.141 3.954 1.00 91.69 120 LEU A CA 1
ATOM 905 C C . LEU A 1 120 ? -0.685 12.892 3.165 1.00 91.69 120 LEU A C 1
ATOM 907 O O . LEU A 1 120 ? -0.110 12.333 2.234 1.00 91.69 120 LEU A O 1
ATOM 911 N N . ALA A 1 121 ? -0.371 14.129 3.549 1.00 93.44 121 ALA A N 1
ATOM 912 C CA . ALA A 1 121 ? 0.701 14.910 2.946 1.00 93.44 121 ALA A CA 1
ATOM 913 C C . ALA A 1 121 ? 2.057 14.220 3.139 1.00 93.44 121 ALA A C 1
ATOM 915 O O . ALA A 1 121 ? 2.810 14.071 2.179 1.00 93.44 121 ALA A O 1
ATOM 916 N N . GLY A 1 122 ? 2.344 13.720 4.343 1.00 93.94 122 GLY A N 1
ATOM 917 C CA . GLY A 1 122 ? 3.536 12.925 4.623 1.00 93.94 122 GLY A CA 1
ATOM 918 C C . GLY A 1 122 ? 3.591 11.649 3.782 1.00 93.94 122 GLY A C 1
ATOM 919 O O . GLY A 1 122 ? 4.650 11.295 3.267 1.00 93.94 122 GLY A O 1
ATOM 920 N N . TYR A 1 123 ? 2.457 10.977 3.586 1.00 94.25 123 TYR A N 1
ATOM 921 C CA . TYR A 1 123 ? 2.377 9.795 2.738 1.00 94.25 123 TYR A CA 1
ATOM 922 C C . TYR A 1 123 ? 2.654 10.133 1.264 1.00 94.25 123 TYR A C 1
A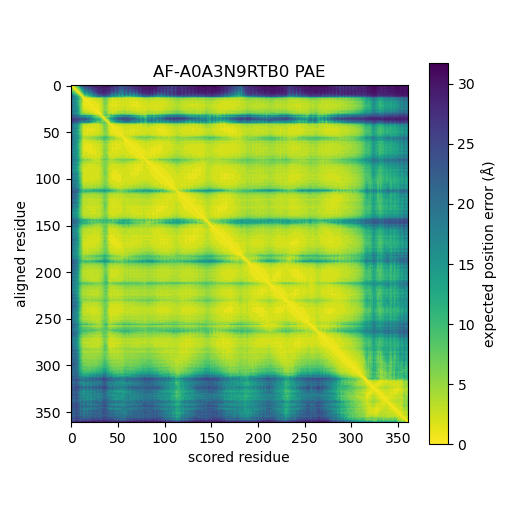TOM 924 O O . TYR A 1 123 ? 3.561 9.563 0.664 1.00 94.25 123 TYR A O 1
ATOM 932 N N . TYR A 1 124 ? 1.955 11.105 0.677 1.00 94.88 124 TYR A N 1
ATOM 933 C CA . TYR A 1 124 ? 2.126 11.440 -0.741 1.00 94.88 124 TYR A CA 1
ATOM 934 C C . TYR A 1 124 ? 3.455 12.129 -1.049 1.00 94.88 124 TYR A C 1
ATOM 936 O O . TYR A 1 124 ? 4.156 11.720 -1.971 1.00 94.88 124 TYR A O 1
ATOM 944 N N . LEU A 1 125 ? 3.833 13.150 -0.280 1.00 95.94 125 LEU A N 1
ATOM 945 C CA . LEU A 1 125 ? 5.064 13.908 -0.519 1.00 95.94 125 LEU A CA 1
ATOM 946 C C . LEU A 1 125 ? 6.296 13.153 -0.023 1.00 95.94 125 LEU A C 1
ATOM 948 O O . LEU A 1 125 ? 7.367 13.242 -0.614 1.00 95.94 125 LEU A O 1
ATOM 952 N N . GLY A 1 126 ? 6.159 12.395 1.059 1.00 95.75 126 GLY A N 1
ATOM 953 C CA . GLY A 1 126 ? 7.258 11.625 1.614 1.00 95.75 126 GLY A CA 1
ATOM 954 C C . GLY A 1 126 ? 7.476 10.305 0.900 1.00 95.75 126 GLY A C 1
ATOM 955 O O . GLY A 1 126 ? 8.522 10.084 0.294 1.00 95.75 126 GLY A O 1
ATOM 956 N N . ILE A 1 127 ? 6.477 9.428 0.965 1.00 95.81 127 ILE A N 1
ATOM 957 C CA . ILE A 1 127 ? 6.569 8.078 0.403 1.00 95.81 127 ILE A CA 1
ATOM 958 C C . ILE A 1 127 ? 6.397 8.098 -1.117 1.00 95.81 127 ILE A C 1
ATOM 960 O O . ILE A 1 127 ? 7.123 7.395 -1.810 1.00 95.81 127 ILE A O 1
ATOM 964 N N . GLY A 1 128 ? 5.470 8.904 -1.636 1.00 94.62 128 GLY A N 1
ATOM 965 C CA . GLY A 1 128 ? 5.195 8.983 -3.073 1.00 94.62 128 GLY A CA 1
ATOM 966 C C . GLY A 1 128 ? 6.169 9.846 -3.879 1.00 94.62 128 GLY A C 1
ATOM 967 O O . GLY A 1 128 ? 6.258 9.656 -5.085 1.00 94.62 128 GLY A O 1
ATOM 968 N N . LEU A 1 129 ? 6.903 10.773 -3.253 1.00 95.62 129 LEU A N 1
ATOM 969 C CA . LEU A 1 129 ? 7.803 11.687 -3.968 1.00 95.62 129 LEU A CA 1
ATOM 970 C C . LEU A 1 129 ? 9.235 11.661 -3.423 1.00 95.62 129 LEU A C 1
ATOM 972 O O . LEU A 1 129 ? 10.151 11.327 -4.168 1.00 95.62 129 LEU A O 1
ATOM 976 N N . ALA A 1 130 ? 9.455 11.984 -2.146 1.00 97.38 130 ALA A N 1
ATOM 977 C CA . ALA A 1 130 ? 10.806 12.129 -1.598 1.00 97.38 130 ALA A CA 1
ATOM 978 C C . ALA A 1 130 ? 11.605 10.813 -1.598 1.00 97.38 130 ALA A C 1
ATOM 980 O O . ALA A 1 130 ? 12.785 10.815 -1.944 1.00 97.38 130 ALA A O 1
ATOM 981 N N . VAL A 1 131 ? 10.979 9.688 -1.239 1.00 97.75 131 VAL A N 1
ATOM 982 C CA . VAL A 1 131 ? 11.649 8.377 -1.230 1.00 97.75 131 VAL A CA 1
ATOM 983 C C . VAL A 1 131 ? 12.064 7.939 -2.648 1.00 97.75 131 VAL A C 1
ATOM 985 O O . VAL A 1 131 ? 13.260 7.691 -2.830 1.00 97.75 131 VAL A O 1
ATOM 988 N N . PRO A 1 132 ? 11.161 7.918 -3.654 1.00 96.44 132 PRO A N 1
ATOM 989 C CA . PRO A 1 132 ? 11.532 7.687 -5.049 1.00 96.44 132 PRO A CA 1
ATOM 990 C C . PRO A 1 132 ? 12.573 8.679 -5.574 1.00 96.44 132 PRO A C 1
ATOM 992 O O . PRO A 1 132 ? 13.454 8.285 -6.324 1.00 96.44 132 PRO A O 1
ATOM 995 N N . MET A 1 133 ? 12.530 9.953 -5.155 1.00 96.75 133 MET A N 1
ATOM 996 C CA . MET A 1 133 ? 13.510 10.978 -5.559 1.00 96.75 133 MET A CA 1
ATOM 997 C C . MET A 1 133 ? 14.928 10.582 -5.167 1.00 96.75 133 MET A C 1
ATOM 999 O O . MET A 1 133 ? 15.847 10.618 -5.986 1.00 96.75 133 MET A O 1
ATOM 1003 N N . VAL A 1 134 ? 15.110 10.166 -3.915 1.00 97.31 134 VAL A N 1
ATOM 1004 C CA . VAL A 1 134 ? 16.420 9.752 -3.409 1.00 97.31 134 VAL A CA 1
ATOM 1005 C C . VAL A 1 134 ? 16.879 8.453 -4.074 1.00 97.31 134 VAL A C 1
ATOM 1007 O O . VAL A 1 134 ? 18.037 8.359 -4.488 1.00 97.31 134 VAL A O 1
ATOM 1010 N N . SER A 1 135 ? 15.996 7.457 -4.203 1.00 96.25 135 SER A N 1
ATOM 1011 C CA . SER A 1 135 ? 16.346 6.181 -4.840 1.00 96.25 135 SER A CA 1
ATOM 1012 C C . SER A 1 135 ? 16.633 6.346 -6.336 1.00 96.25 135 SER A C 1
ATOM 1014 O O . SER A 1 135 ? 17.607 5.781 -6.824 1.00 96.25 135 SER A O 1
ATOM 1016 N N . GLY A 1 136 ? 15.869 7.181 -7.042 1.00 94.50 136 GLY A N 1
ATOM 1017 C CA . GLY A 1 136 ? 16.043 7.496 -8.456 1.00 94.50 136 GLY A CA 1
ATOM 1018 C C . GLY A 1 136 ? 17.354 8.221 -8.736 1.00 94.50 136 GLY A C 1
ATOM 1019 O O . GLY A 1 136 ? 18.061 7.850 -9.670 1.00 94.50 136 GLY A O 1
ATOM 1020 N N . LEU A 1 137 ? 17.749 9.192 -7.903 1.00 95.31 137 LEU A N 1
ATOM 1021 C CA . LEU A 1 137 ? 19.058 9.851 -8.023 1.00 95.31 137 LEU A CA 1
ATOM 1022 C C . LEU A 1 137 ? 20.214 8.868 -7.783 1.00 95.31 137 LEU A C 1
ATOM 1024 O O . LEU A 1 137 ? 21.216 8.898 -8.498 1.00 95.31 137 LEU A O 1
ATOM 1028 N N . ALA A 1 138 ? 20.071 7.966 -6.808 1.00 94.25 138 ALA A N 1
ATOM 1029 C CA . ALA A 1 138 ? 21.065 6.927 -6.554 1.00 94.25 138 ALA A CA 1
ATOM 1030 C C . ALA A 1 138 ? 21.144 5.917 -7.715 1.00 94.25 138 ALA A C 1
ATOM 1032 O O . ALA A 1 138 ? 22.239 5.555 -8.148 1.00 94.25 138 ALA A O 1
ATOM 1033 N N . ALA A 1 139 ? 20.000 5.501 -8.262 1.00 92.00 139 ALA A N 1
ATOM 1034 C CA . ALA A 1 139 ? 19.926 4.635 -9.434 1.00 92.00 139 ALA A CA 1
ATOM 1035 C C . ALA A 1 139 ? 20.541 5.301 -10.669 1.00 92.00 139 ALA A C 1
ATOM 1037 O O . ALA A 1 139 ? 21.289 4.655 -11.403 1.00 92.00 139 ALA A O 1
ATOM 1038 N N . LEU A 1 140 ? 20.285 6.595 -10.874 1.00 91.94 140 LEU A N 1
ATOM 1039 C CA . LEU A 1 140 ? 20.859 7.391 -11.955 1.00 91.94 140 LEU A CA 1
ATOM 1040 C C . LEU A 1 140 ? 22.387 7.435 -11.873 1.00 91.94 140 LEU A C 1
ATOM 1042 O O . LEU A 1 140 ? 23.057 7.213 -12.877 1.00 91.94 140 LEU A O 1
ATOM 1046 N N . ALA A 1 141 ? 22.943 7.653 -10.679 1.00 91.69 141 ALA A N 1
ATOM 1047 C CA . ALA A 1 141 ? 24.390 7.656 -10.472 1.00 91.69 141 ALA A CA 1
ATOM 1048 C C . ALA A 1 141 ? 25.029 6.294 -10.800 1.00 91.69 141 ALA A C 1
ATOM 1050 O O . ALA A 1 141 ? 26.106 6.239 -11.387 1.00 91.69 141 ALA A O 1
ATOM 1051 N N . VAL A 1 142 ? 24.360 5.190 -10.454 1.00 90.12 142 VAL A N 1
ATOM 1052 C CA . VAL A 1 142 ? 24.842 3.827 -10.733 1.00 90.12 142 VAL A CA 1
ATOM 1053 C C . VAL A 1 142 ? 24.732 3.484 -12.217 1.00 90.12 142 VAL A C 1
ATOM 1055 O O . VAL A 1 142 ? 25.657 2.923 -12.801 1.00 90.12 142 VAL A O 1
ATOM 1058 N N . THR A 1 143 ? 23.588 3.788 -12.826 1.00 86.69 143 THR A N 1
ATOM 1059 C CA . THR A 1 143 ? 23.284 3.396 -14.206 1.00 86.69 143 THR A CA 1
ATOM 1060 C C . THR A 1 143 ? 23.974 4.295 -15.220 1.00 86.69 143 THR A C 1
ATOM 1062 O O . THR A 1 143 ? 24.559 3.771 -16.158 1.00 86.69 143 THR A O 1
ATOM 1065 N N . GLY A 1 144 ? 24.020 5.611 -15.004 1.00 83.19 144 GLY A N 1
ATOM 1066 C CA . GLY A 1 144 ? 24.653 6.563 -15.924 1.00 83.19 144 GLY A CA 1
ATOM 1067 C C . GLY A 1 144 ? 26.173 6.411 -16.053 1.00 83.19 144 GLY A C 1
ATOM 1068 O O . GLY A 1 144 ? 26.748 6.853 -17.040 1.00 83.19 144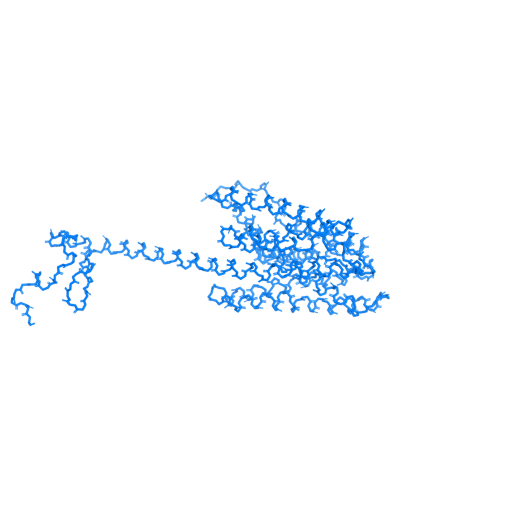 GLY A O 1
ATOM 1069 N N . MET A 1 145 ? 26.838 5.763 -15.090 1.00 76.38 145 MET A N 1
ATOM 1070 C CA . MET A 1 145 ? 28.272 5.446 -15.183 1.00 76.38 145 MET A CA 1
ATOM 1071 C C . MET A 1 145 ? 28.564 4.162 -15.970 1.00 76.38 145 MET A C 1
ATOM 1073 O O . MET A 1 145 ? 29.710 3.925 -16.345 1.00 76.38 145 MET A O 1
ATOM 1077 N N . VAL A 1 146 ? 27.564 3.295 -16.160 1.00 77.88 146 VAL A N 1
ATOM 1078 C CA . VAL A 1 146 ? 27.774 1.908 -16.615 1.00 77.88 146 VAL A CA 1
ATOM 1079 C C . VAL A 1 146 ? 26.964 1.559 -17.862 1.00 77.88 146 VAL A C 1
ATOM 1081 O O . VAL A 1 146 ? 27.357 0.664 -18.609 1.00 77.88 146 VAL A O 1
ATOM 1084 N N . LEU A 1 147 ? 25.841 2.234 -18.084 1.00 78.19 147 LEU A N 1
ATOM 1085 C CA . LEU A 1 147 ? 24.887 1.962 -19.149 1.00 78.19 147 LEU A CA 1
ATOM 1086 C C . LEU A 1 147 ? 24.758 3.186 -20.057 1.00 78.19 147 LEU A C 1
ATOM 1088 O O . LEU A 1 147 ? 24.639 4.312 -19.583 1.00 78.19 147 LEU A O 1
ATOM 1092 N N . GLU A 1 148 ? 24.713 2.949 -21.364 1.00 78.75 148 GLU A N 1
ATOM 1093 C CA . GLU A 1 148 ? 24.499 3.978 -22.388 1.00 78.75 148 GLU A CA 1
ATOM 1094 C C . GLU A 1 148 ? 22.994 4.237 -22.588 1.00 78.75 148 GLU A C 1
ATOM 1096 O O . GLU A 1 148 ? 22.430 3.963 -23.645 1.00 78.75 148 GLU A O 1
ATOM 1101 N N . ILE A 1 149 ? 22.318 4.703 -21.536 1.00 78.81 149 ILE A N 1
ATOM 1102 C CA . ILE A 1 149 ? 20.885 5.041 -21.546 1.00 78.81 149 ILE A CA 1
ATOM 1103 C C . ILE A 1 149 ? 20.678 6.528 -21.271 1.00 78.81 149 ILE A C 1
ATOM 1105 O O . ILE A 1 149 ? 21.479 7.135 -20.561 1.00 78.81 149 ILE A O 1
ATOM 1109 N N . ASP A 1 150 ? 19.596 7.106 -21.805 1.00 84.38 150 ASP A N 1
ATOM 1110 C CA . ASP A 1 150 ? 19.263 8.511 -21.555 1.00 84.38 150 ASP A CA 1
ATOM 1111 C C . ASP A 1 150 ? 19.044 8.756 -20.046 1.00 84.38 150 ASP A C 1
ATOM 1113 O O . ASP A 1 150 ? 18.098 8.204 -19.467 1.00 84.38 150 ASP A O 1
ATOM 1117 N N . PRO A 1 151 ? 19.893 9.569 -19.387 1.00 85.06 151 PRO A N 1
ATOM 1118 C CA . PRO A 1 151 ? 19.829 9.760 -17.942 1.00 85.06 151 PRO A CA 1
ATOM 1119 C C . PRO A 1 151 ? 18.501 10.386 -17.493 1.00 85.06 151 PRO A C 1
ATOM 1121 O O . PRO A 1 151 ? 17.947 9.995 -16.464 1.00 85.06 151 PRO A O 1
ATOM 1124 N N . GLY A 1 152 ? 17.975 11.338 -18.272 1.00 84.88 152 GLY A N 1
ATOM 1125 C CA . GLY A 1 152 ? 16.750 12.068 -17.950 1.00 84.88 152 GLY A CA 1
ATOM 1126 C C . GLY A 1 152 ? 15.513 11.175 -17.989 1.00 84.88 152 GLY A C 1
ATOM 1127 O O . GLY A 1 152 ? 14.791 11.078 -16.995 1.00 84.88 152 GLY A O 1
ATOM 1128 N N . ALA A 1 153 ? 15.295 10.471 -19.100 1.00 82.56 153 ALA A N 1
ATOM 1129 C CA . ALA A 1 153 ? 14.184 9.539 -19.246 1.00 82.56 153 ALA A CA 1
ATOM 1130 C C . ALA A 1 153 ? 14.266 8.402 -18.221 1.00 82.56 153 ALA A C 1
ATOM 1132 O O . ALA A 1 153 ? 13.272 8.102 -17.561 1.00 82.56 153 ALA A O 1
ATOM 1133 N N . ASN A 1 154 ? 15.449 7.806 -18.019 1.00 84.38 154 ASN A N 1
ATOM 1134 C CA . ASN A 1 154 ? 15.631 6.729 -17.043 1.00 84.38 154 ASN A CA 1
ATOM 1135 C C . ASN A 1 154 ? 15.264 7.177 -15.621 1.00 84.38 154 ASN A C 1
ATOM 1137 O O . ASN A 1 154 ? 14.570 6.457 -14.905 1.00 84.38 154 ASN A O 1
ATOM 1141 N N . PHE A 1 155 ? 15.678 8.384 -15.233 1.00 89.50 155 PHE A N 1
ATOM 1142 C CA . PHE A 1 155 ? 15.313 8.966 -13.948 1.00 89.50 155 PHE A CA 1
ATOM 1143 C C . PHE A 1 155 ? 13.796 9.158 -13.811 1.00 89.50 155 PHE A C 1
ATOM 1145 O O . PHE A 1 155 ? 13.221 8.741 -12.809 1.00 89.50 155 PHE A O 1
ATOM 1152 N N . VAL A 1 156 ? 13.128 9.727 -14.819 1.00 88.12 156 VAL A N 1
ATOM 1153 C CA . VAL A 1 156 ? 11.670 9.943 -14.789 1.00 88.12 156 VAL A CA 1
ATOM 1154 C C . VAL A 1 156 ? 10.905 8.618 -14.723 1.00 88.12 156 VAL A C 1
ATOM 1156 O O . VAL A 1 156 ? 9.993 8.483 -13.908 1.00 88.12 156 VAL A O 1
ATOM 1159 N N . HIS A 1 157 ? 11.295 7.615 -15.514 1.00 85.62 157 HIS A N 1
ATOM 1160 C CA . HIS A 1 157 ? 10.676 6.287 -15.466 1.00 85.62 157 HIS A CA 1
ATOM 1161 C C . HIS A 1 157 ? 10.872 5.606 -14.106 1.00 85.62 157 HIS A C 1
ATOM 1163 O O . HIS A 1 157 ? 9.929 5.027 -13.570 1.00 85.62 157 HIS A O 1
ATOM 1169 N N . TRP A 1 158 ? 12.065 5.721 -13.515 1.00 89.88 158 TRP A N 1
ATOM 1170 C CA . TRP A 1 158 ? 12.332 5.223 -12.164 1.00 89.88 158 TRP A CA 1
ATOM 1171 C C . TRP A 1 158 ? 11.439 5.898 -11.128 1.00 89.88 158 TRP A C 1
ATOM 1173 O O . TRP A 1 158 ? 10.788 5.222 -10.333 1.00 89.88 158 TRP A O 1
ATOM 1183 N N . MET A 1 159 ? 11.369 7.228 -11.173 1.00 91.69 159 MET A N 1
ATOM 1184 C CA . MET A 1 159 ? 10.556 8.030 -10.266 1.00 91.69 159 MET A CA 1
ATOM 1185 C C . MET A 1 159 ? 9.092 7.604 -10.270 1.00 91.69 159 MET A C 1
ATOM 1187 O O . MET A 1 159 ? 8.540 7.315 -9.209 1.00 91.69 159 MET A O 1
ATOM 1191 N N . ILE A 1 160 ? 8.465 7.560 -11.448 1.00 91.25 160 ILE A N 1
ATOM 1192 C CA . ILE A 1 160 ? 7.029 7.288 -11.567 1.00 91.25 160 ILE A CA 1
ATOM 1193 C C . ILE A 1 160 ? 6.731 5.835 -11.174 1.00 91.25 160 ILE A C 1
ATOM 1195 O O . ILE A 1 160 ? 5.878 5.604 -10.313 1.00 91.25 160 ILE A O 1
ATOM 1199 N N . GLY A 1 161 ? 7.479 4.865 -11.708 1.00 90.94 161 GLY A N 1
ATOM 1200 C CA . GLY A 1 161 ? 7.230 3.446 -11.451 1.00 90.94 161 GLY A CA 1
ATOM 1201 C C . GLY A 1 161 ? 7.415 3.042 -9.984 1.00 90.94 161 GLY A C 1
ATOM 1202 O O . GLY A 1 161 ? 6.630 2.250 -9.445 1.00 90.94 161 GLY A O 1
ATOM 1203 N N . HIS A 1 162 ? 8.408 3.617 -9.297 1.00 94.12 162 HIS A N 1
ATOM 1204 C CA . HIS A 1 162 ? 8.630 3.381 -7.867 1.00 94.12 162 HIS A CA 1
ATOM 1205 C C . HIS A 1 162 ? 7.629 4.142 -6.986 1.00 94.12 162 HIS A C 1
ATOM 1207 O O . HIS A 1 162 ? 7.122 3.576 -6.014 1.00 94.12 162 HIS A O 1
ATOM 1213 N N . ALA A 1 163 ? 7.273 5.383 -7.343 1.00 95.50 163 ALA A N 1
ATOM 1214 C CA . ALA A 1 163 ? 6.238 6.150 -6.650 1.00 95.50 163 ALA A CA 1
ATOM 1215 C C . ALA A 1 163 ? 4.885 5.430 -6.677 1.00 95.50 163 ALA A C 1
ATOM 1217 O O . ALA A 1 163 ? 4.273 5.210 -5.631 1.00 95.50 163 ALA A O 1
ATOM 1218 N N . VAL A 1 164 ? 4.435 5.009 -7.861 1.00 94.75 164 VAL A N 1
ATOM 1219 C CA . VAL A 1 164 ? 3.161 4.297 -8.037 1.00 94.75 164 VAL A CA 1
ATOM 1220 C C . VAL A 1 164 ? 3.197 2.947 -7.327 1.00 94.75 164 VAL A C 1
ATOM 1222 O O . VAL A 1 164 ? 2.224 2.587 -6.661 1.00 94.75 164 VAL A O 1
ATOM 1225 N N . GLY A 1 165 ? 4.324 2.231 -7.395 1.00 94.81 165 GLY A N 1
ATOM 1226 C CA . GLY A 1 165 ? 4.540 0.991 -6.651 1.00 94.81 165 GLY A CA 1
ATOM 1227 C C . GLY A 1 165 ? 4.348 1.172 -5.141 1.00 94.81 165 GLY A C 1
ATOM 1228 O O . GLY A 1 165 ? 3.566 0.451 -4.517 1.00 94.81 165 GLY A O 1
ATOM 1229 N N . LEU A 1 166 ? 4.996 2.177 -4.549 1.00 96.31 166 LEU A N 1
ATOM 1230 C CA . LEU A 1 166 ? 4.862 2.476 -3.124 1.00 96.31 166 LEU A CA 1
ATOM 1231 C C . LEU A 1 166 ? 3.448 2.943 -2.758 1.00 96.31 166 LEU A C 1
ATOM 1233 O O . LEU A 1 166 ? 2.859 2.387 -1.834 1.00 96.31 166 LEU A O 1
ATOM 1237 N N . LEU A 1 167 ? 2.878 3.910 -3.480 1.00 95.69 167 LEU A N 1
ATOM 1238 C CA . LEU A 1 167 ? 1.552 4.461 -3.173 1.00 95.69 167 LEU A CA 1
ATOM 1239 C C . LEU A 1 167 ? 0.440 3.408 -3.270 1.00 95.69 167 LEU A C 1
ATOM 1241 O O . LEU A 1 167 ? -0.488 3.399 -2.463 1.00 95.69 167 LEU A O 1
ATOM 1245 N N . THR A 1 168 ? 0.541 2.502 -4.240 1.00 95.75 168 THR A N 1
ATOM 1246 C CA . THR A 1 168 ? -0.507 1.516 -4.526 1.00 95.75 168 THR A CA 1
ATOM 1247 C C . THR A 1 168 ? -0.411 0.303 -3.608 1.00 95.75 168 THR A C 1
ATOM 1249 O O . THR A 1 168 ? -1.402 -0.104 -3.003 1.00 95.75 168 THR A O 1
ATOM 1252 N N . PHE A 1 169 ? 0.779 -0.291 -3.484 1.00 96.31 169 PHE A N 1
ATOM 1253 C CA . PHE A 1 169 ? 0.924 -1.607 -2.858 1.00 96.31 169 PHE A CA 1
ATOM 1254 C C . PHE A 1 169 ? 1.265 -1.532 -1.368 1.00 96.31 169 PHE A C 1
ATOM 1256 O O . PHE A 1 169 ? 0.977 -2.480 -0.632 1.00 96.31 169 PHE A O 1
ATOM 1263 N N . LEU A 1 170 ? 1.849 -0.431 -0.880 1.00 95.81 170 LEU A N 1
ATOM 1264 C CA . LEU A 1 170 ? 2.278 -0.329 0.518 1.00 95.81 170 LEU A CA 1
ATOM 1265 C C . LEU A 1 170 ? 1.109 -0.410 1.519 1.00 95.81 170 LEU A C 1
ATOM 1267 O O . LEU A 1 170 ? 1.218 -1.199 2.461 1.00 95.81 170 LEU A O 1
ATOM 1271 N N . PRO A 1 171 ? -0.020 0.312 1.347 1.00 94.12 171 PRO A N 1
ATOM 1272 C CA . PRO A 1 171 ? -1.120 0.276 2.314 1.00 94.12 171 PRO A CA 1
ATOM 1273 C C . PRO A 1 171 ? -1.755 -1.117 2.416 1.00 94.12 171 PRO A C 1
ATOM 1275 O O . PRO A 1 171 ? -2.056 -1.604 3.512 1.00 94.12 171 PRO A O 1
ATOM 1278 N N . PHE A 1 172 ? -1.899 -1.793 1.271 1.00 94.31 172 PHE A N 1
ATOM 1279 C CA . PHE A 1 172 ? -2.372 -3.173 1.206 1.00 94.31 172 PHE A CA 1
ATOM 1280 C C . PHE A 1 172 ? -1.399 -4.129 1.901 1.00 94.31 172 PHE A C 1
ATOM 1282 O O . PHE A 1 172 ? -1.813 -4.948 2.722 1.00 94.31 172 PHE A O 1
ATOM 1289 N N . THR A 1 173 ? -0.098 -3.988 1.634 1.00 93.94 173 THR A N 1
ATOM 1290 C CA . THR A 1 173 ? 0.938 -4.833 2.240 1.00 93.94 173 THR A CA 1
ATOM 1291 C C . THR A 1 173 ? 0.955 -4.698 3.758 1.00 93.94 173 THR A C 1
ATOM 1293 O O . THR A 1 173 ? 1.063 -5.708 4.449 1.00 93.94 173 THR A O 1
ATOM 1296 N N . ILE A 1 174 ? 0.823 -3.480 4.292 1.00 92.44 174 ILE A N 1
ATOM 1297 C CA . ILE A 1 174 ? 0.736 -3.245 5.741 1.00 92.44 174 ILE A CA 1
ATOM 1298 C C . ILE A 1 174 ? -0.481 -3.972 6.315 1.00 92.44 174 ILE A C 1
ATOM 1300 O O . ILE A 1 174 ? -0.345 -4.726 7.277 1.00 92.44 174 ILE A O 1
ATOM 1304 N N . SER A 1 175 ? -1.652 -3.794 5.696 1.00 89.44 175 SER A N 1
ATOM 1305 C CA . SER A 1 175 ? -2.905 -4.417 6.143 1.00 89.44 175 SER A CA 1
ATOM 1306 C C . SER A 1 175 ? -2.811 -5.946 6.154 1.00 89.44 175 SER A C 1
ATOM 1308 O O . SER A 1 175 ? -3.177 -6.594 7.134 1.00 89.44 175 SER A O 1
ATOM 1310 N N . LEU A 1 176 ? -2.269 -6.526 5.081 1.00 90.75 176 LEU A N 1
ATOM 1311 C CA . LEU A 1 176 ? -2.089 -7.967 4.944 1.00 90.75 176 LEU A CA 1
ATOM 1312 C C . LEU A 1 176 ? -1.046 -8.512 5.928 1.00 90.75 176 LEU A C 1
ATOM 1314 O O . LEU A 1 176 ? -1.306 -9.496 6.617 1.00 90.75 176 LEU A O 1
ATOM 1318 N N . SER A 1 177 ? 0.121 -7.870 6.017 1.00 90.00 177 SER A N 1
ATOM 1319 C CA . SER A 1 177 ? 1.218 -8.323 6.883 1.00 90.00 177 SER A CA 1
ATOM 1320 C C . SER A 1 177 ? 0.829 -8.240 8.356 1.00 90.00 177 SER A C 1
ATOM 1322 O O . SER A 1 177 ? 1.113 -9.163 9.115 1.00 90.00 177 SER A O 1
ATOM 1324 N N . TYR A 1 178 ? 0.091 -7.195 8.747 1.00 88.62 178 TYR A N 1
ATOM 1325 C CA . TYR A 1 178 ? -0.450 -7.060 10.096 1.00 88.62 178 TYR A CA 1
ATOM 1326 C C . TYR A 1 178 ? -1.403 -8.210 10.443 1.00 88.62 178 TYR A C 1
ATOM 1328 O O . TYR A 1 178 ? -1.267 -8.812 11.509 1.00 88.62 178 TYR A O 1
ATOM 1336 N N . ALA A 1 179 ? -2.335 -8.554 9.547 1.00 87.38 179 ALA A N 1
ATOM 1337 C CA . ALA A 1 179 ? -3.258 -9.667 9.766 1.00 87.38 179 ALA A CA 1
ATOM 1338 C C . ALA A 1 179 ? -2.508 -11.003 9.902 1.00 87.38 179 ALA A C 1
ATOM 1340 O O . ALA A 1 179 ? -2.737 -11.758 10.847 1.00 87.38 179 ALA A O 1
ATOM 1341 N N . VAL A 1 180 ? -1.547 -11.260 9.008 1.00 86.94 180 VAL A N 1
ATOM 1342 C CA . VAL A 1 180 ? -0.749 -12.493 8.998 1.00 86.94 180 VAL A CA 1
ATOM 1343 C C . VAL A 1 180 ? 0.123 -12.627 10.251 1.00 86.94 180 VAL A C 1
ATOM 1345 O O . VAL A 1 180 ? 0.135 -13.689 10.870 1.00 86.94 180 VAL A O 1
ATOM 1348 N N . HIS A 1 181 ? 0.841 -11.575 10.660 1.00 85.31 181 HIS A N 1
ATOM 1349 C CA . HIS A 1 181 ? 1.723 -11.624 11.836 1.00 85.31 181 HIS A CA 1
ATOM 1350 C C . HIS A 1 181 ? 0.960 -11.774 13.150 1.00 85.31 181 HIS A C 1
ATOM 1352 O O . HIS A 1 181 ? 1.456 -12.438 14.058 1.00 85.31 181 HIS A O 1
ATOM 1358 N N . ASN A 1 182 ? -0.243 -11.204 13.242 1.00 83.19 182 ASN A N 1
ATOM 1359 C CA . ASN A 1 182 ? -1.079 -11.297 14.439 1.00 83.19 182 ASN A CA 1
ATOM 1360 C C . ASN A 1 182 ? -2.038 -12.500 14.425 1.00 83.19 182 ASN A C 1
ATOM 1362 O O . ASN A 1 182 ? -2.822 -12.656 15.359 1.00 83.19 182 ASN A O 1
ATOM 1366 N N . GLY A 1 183 ? -1.999 -13.347 13.387 1.00 82.94 183 GLY A N 1
ATOM 1367 C CA . GLY A 1 183 ? -2.902 -14.495 13.249 1.00 82.94 183 GLY A CA 1
ATOM 1368 C C . GLY A 1 183 ? -4.381 -14.103 13.153 1.00 82.94 183 GLY A C 1
ATOM 1369 O O . GLY A 1 183 ? -5.251 -14.892 13.515 1.00 82.94 183 GLY A O 1
AT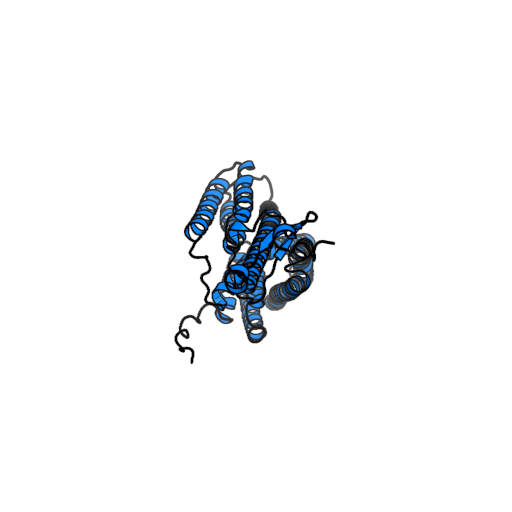OM 1370 N N . GLN A 1 184 ? -4.664 -12.878 12.708 1.00 83.81 184 GLN A N 1
ATOM 1371 C CA . GLN A 1 184 ? -6.018 -12.358 12.561 1.00 83.81 184 GLN A CA 1
ATOM 1372 C C . GLN A 1 184 ? -6.571 -12.688 11.169 1.00 83.81 184 GLN A C 1
ATOM 1374 O O . GLN A 1 184 ? -5.812 -12.739 10.194 1.00 83.81 184 GLN A O 1
ATOM 1379 N N . PRO A 1 185 ? -7.892 -12.896 11.036 1.00 85.44 185 PRO A N 1
ATOM 1380 C CA . PRO A 1 185 ? -8.498 -13.048 9.724 1.00 85.44 185 PRO A CA 1
ATOM 1381 C C . PRO A 1 185 ? -8.302 -11.760 8.914 1.00 85.44 185 PRO A C 1
ATOM 1383 O O . PRO A 1 185 ? -8.561 -10.661 9.399 1.00 85.44 185 PRO A O 1
ATOM 1386 N N . VAL A 1 186 ? -7.852 -11.898 7.662 1.00 85.56 186 VAL A N 1
ATOM 1387 C CA . VAL A 1 186 ? -7.614 -10.757 6.757 1.00 85.56 186 VAL A CA 1
ATOM 1388 C C . VAL A 1 186 ? -8.901 -9.965 6.521 1.00 85.56 186 VAL A C 1
ATOM 1390 O O . VAL A 1 186 ? -8.876 -8.742 6.442 1.00 85.56 186 VAL A O 1
ATOM 1393 N N . LEU A 1 187 ? -10.035 -10.662 6.415 1.00 86.62 187 LEU A N 1
ATOM 1394 C CA . LEU A 1 187 ? -11.349 -10.060 6.231 1.00 86.62 187 LEU A CA 1
ATOM 1395 C C . LEU A 1 187 ? -12.178 -10.219 7.509 1.00 86.62 187 LEU A C 1
ATOM 1397 O O . LEU A 1 187 ? -12.233 -11.326 8.041 1.00 86.62 187 LEU A O 1
ATOM 1401 N N . PRO A 1 188 ? -12.873 -9.166 7.969 1.00 79.69 188 PRO A N 1
ATOM 1402 C CA . PRO A 1 188 ? -13.797 -9.288 9.088 1.00 79.69 188 PRO A CA 1
ATOM 1403 C C . PRO A 1 188 ? -14.997 -10.165 8.704 1.00 79.69 188 PRO A C 1
ATOM 1405 O O . PRO A 1 188 ? -15.593 -9.982 7.637 1.00 79.69 188 PRO A O 1
ATOM 1408 N N . ASP A 1 189 ? -15.369 -11.099 9.584 1.00 80.44 189 ASP A N 1
ATOM 1409 C CA . ASP A 1 189 ? -16.370 -12.139 9.298 1.00 80.44 189 ASP A CA 1
ATOM 1410 C C . ASP A 1 189 ? -17.723 -11.561 8.859 1.00 80.44 189 ASP A C 1
ATOM 1412 O O . ASP A 1 189 ? -18.317 -12.014 7.881 1.00 80.44 189 ASP A O 1
ATOM 1416 N N . ASN A 1 190 ? -18.166 -10.482 9.505 1.00 83.31 190 ASN A N 1
ATOM 1417 C CA . ASN A 1 190 ? -19.438 -9.815 9.217 1.00 83.31 190 ASN A CA 1
ATOM 1418 C C . ASN A 1 190 ? -19.478 -9.051 7.880 1.00 83.31 190 ASN A C 1
ATOM 1420 O O . ASN A 1 190 ? -20.552 -8.630 7.453 1.00 83.31 190 ASN A O 1
ATOM 1424 N N . ARG A 1 191 ? -18.338 -8.845 7.207 1.00 85.88 191 ARG A N 1
ATOM 1425 C CA . ARG A 1 191 ? -18.260 -8.152 5.905 1.00 85.88 191 ARG A CA 1
ATOM 1426 C C . ARG A 1 191 ? -17.556 -8.972 4.830 1.00 85.88 191 ARG A C 1
ATOM 1428 O O . ARG A 1 191 ? -17.245 -8.441 3.764 1.00 85.88 191 ARG A O 1
ATOM 1435 N N . ARG A 1 192 ? -17.329 -10.266 5.066 1.00 89.31 192 ARG A N 1
ATOM 1436 C CA . ARG A 1 192 ? -16.592 -11.133 4.139 1.00 89.31 192 ARG A CA 1
ATOM 1437 C C . ARG A 1 192 ? -17.253 -11.233 2.763 1.00 89.31 192 ARG A C 1
ATOM 1439 O O . ARG A 1 192 ? -16.560 -11.109 1.760 1.00 89.31 192 ARG A O 1
ATOM 1446 N N . LEU A 1 193 ? -18.578 -11.398 2.704 1.00 90.25 193 LEU A N 1
ATOM 1447 C CA . LEU A 1 193 ? -19.310 -11.450 1.431 1.00 90.25 193 LEU A CA 1
ATOM 1448 C C . LEU A 1 193 ? -19.156 -10.141 0.644 1.00 90.25 193 LEU A C 1
ATOM 1450 O O . LEU A 1 193 ? -18.790 -10.164 -0.525 1.00 90.25 193 LEU A O 1
ATOM 1454 N N . VAL A 1 194 ? -19.369 -9.003 1.308 1.00 90.19 194 VAL A N 1
ATOM 1455 C CA . VAL A 1 194 ? -19.237 -7.662 0.718 1.00 90.19 194 VAL A CA 1
ATOM 1456 C C . VAL A 1 194 ? -17.819 -7.425 0.188 1.00 90.19 194 VAL A C 1
ATOM 1458 O O . VAL A 1 194 ? -17.649 -6.915 -0.915 1.00 90.19 194 VAL A O 1
ATOM 1461 N N . ALA A 1 195 ? -16.799 -7.850 0.937 1.00 92.19 195 ALA A N 1
ATOM 1462 C CA . ALA A 1 195 ? -15.405 -7.774 0.517 1.00 92.19 195 ALA A CA 1
ATOM 1463 C C . ALA A 1 195 ? -15.123 -8.602 -0.746 1.00 92.19 195 ALA A C 1
ATOM 1465 O O . ALA A 1 195 ? -14.523 -8.097 -1.692 1.00 92.19 195 ALA A O 1
ATOM 1466 N N . VAL A 1 196 ? -15.578 -9.859 -0.780 1.00 93.00 196 VAL A N 1
ATOM 1467 C CA . VAL A 1 196 ? -15.391 -10.743 -1.940 1.00 93.00 196 VAL A CA 1
ATOM 1468 C C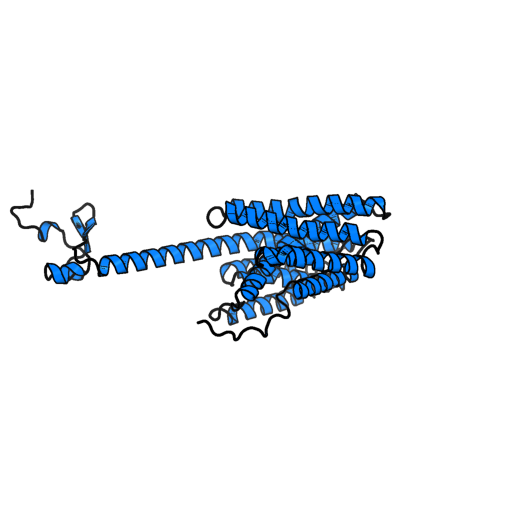 . VAL A 1 196 ? -16.115 -10.186 -3.163 1.00 93.00 196 VAL A C 1
ATOM 1470 O O . VAL A 1 196 ? -15.519 -10.108 -4.234 1.00 93.00 196 VAL A O 1
ATOM 1473 N N . LEU A 1 197 ? -17.363 -9.738 -3.004 1.00 94.12 197 LEU A N 1
ATOM 1474 C CA . LEU A 1 197 ? -18.134 -9.131 -4.088 1.00 94.12 197 LEU A CA 1
ATOM 1475 C C . LEU A 1 197 ? -17.459 -7.869 -4.634 1.00 94.12 197 LEU A C 1
ATOM 1477 O O . LEU A 1 197 ? -17.426 -7.696 -5.846 1.00 94.12 197 LEU A O 1
ATOM 1481 N N . ALA A 1 198 ? -16.874 -7.025 -3.779 1.00 95.12 198 ALA A N 1
ATOM 1482 C CA . ALA A 1 198 ? -16.148 -5.832 -4.215 1.00 95.12 198 ALA A CA 1
ATOM 1483 C C . ALA A 1 198 ? -14.925 -6.178 -5.078 1.00 95.12 198 ALA A C 1
ATOM 1485 O O . ALA A 1 198 ? -14.711 -5.558 -6.119 1.00 95.12 198 ALA A O 1
ATOM 1486 N N . VAL A 1 199 ? -14.144 -7.186 -4.672 1.00 96.38 199 VAL A N 1
ATOM 1487 C CA . VAL A 1 199 ? -12.977 -7.646 -5.437 1.00 96.38 199 VAL A CA 1
ATOM 1488 C C . VAL A 1 199 ? -13.412 -8.259 -6.764 1.00 96.38 199 VAL A C 1
ATOM 1490 O O . VAL A 1 199 ? -12.887 -7.870 -7.800 1.00 96.38 199 VAL A O 1
ATOM 1493 N N . VAL A 1 200 ? -14.406 -9.153 -6.758 1.00 97.12 200 VAL A N 1
ATOM 1494 C CA . VAL A 1 200 ? -14.938 -9.768 -7.986 1.00 97.12 200 VAL A CA 1
ATOM 1495 C C . VAL A 1 200 ? -15.487 -8.701 -8.932 1.00 97.12 200 VAL A C 1
ATOM 1497 O O . VAL A 1 200 ? -15.156 -8.709 -10.116 1.00 97.12 200 VAL A O 1
ATOM 1500 N N . ALA A 1 201 ? -16.269 -7.751 -8.416 1.00 97.44 201 ALA A N 1
ATOM 1501 C CA . ALA A 1 201 ? -16.790 -6.639 -9.198 1.00 97.44 201 ALA A CA 1
ATOM 1502 C C . ALA A 1 201 ? -15.658 -5.800 -9.800 1.00 97.44 201 ALA A C 1
ATOM 1504 O O . ALA A 1 201 ? -15.708 -5.500 -10.987 1.00 97.44 201 ALA A O 1
ATOM 1505 N N . MET A 1 202 ? -14.608 -5.483 -9.035 1.00 97.69 202 MET A N 1
ATOM 1506 C CA . MET A 1 202 ? -13.446 -4.749 -9.541 1.00 97.69 202 MET A CA 1
ATOM 1507 C C . MET A 1 202 ? -12.685 -5.526 -10.621 1.00 97.69 202 MET A C 1
ATOM 1509 O O . MET A 1 202 ? -12.298 -4.948 -11.635 1.00 97.69 202 MET A O 1
ATOM 1513 N N . THR A 1 203 ? -12.488 -6.833 -10.434 1.00 98.19 203 THR A N 1
ATOM 1514 C CA . THR A 1 203 ? -11.843 -7.716 -11.414 1.00 98.19 203 THR A CA 1
ATOM 1515 C C . THR A 1 203 ? -12.620 -7.737 -12.727 1.00 98.19 203 THR A C 1
ATOM 1517 O O . THR A 1 203 ? -12.041 -7.478 -13.782 1.00 98.19 203 THR A O 1
ATOM 1520 N N . VAL A 1 204 ? -13.931 -7.994 -12.667 1.00 98.19 204 VAL A N 1
ATOM 1521 C CA . VAL A 1 204 ? -14.803 -8.031 -13.849 1.00 98.19 204 VAL A CA 1
ATOM 1522 C C . VAL A 1 204 ? -14.859 -6.661 -14.513 1.00 98.19 204 VAL A C 1
ATOM 1524 O O . VAL A 1 204 ? -14.664 -6.563 -15.720 1.00 98.19 204 VAL A O 1
ATOM 1527 N N . LEU A 1 205 ? -15.065 -5.598 -13.734 1.00 98.06 205 LEU A N 1
ATOM 1528 C CA . LEU A 1 205 ? -15.129 -4.233 -14.244 1.00 98.06 205 LEU A CA 1
ATOM 1529 C C . LEU A 1 205 ? -13.836 -3.846 -14.962 1.00 98.06 205 LEU A C 1
ATOM 1531 O O . LEU A 1 205 ? -13.890 -3.357 -16.084 1.00 98.06 205 LEU A O 1
ATOM 1535 N N . THR A 1 206 ? -12.678 -4.110 -14.353 1.00 97.69 206 THR A N 1
ATOM 1536 C CA . THR A 1 206 ? -11.380 -3.809 -14.969 1.00 97.69 206 THR A CA 1
ATOM 1537 C C . THR A 1 206 ? -11.198 -4.598 -16.264 1.00 97.69 206 THR A C 1
ATOM 1539 O O . THR A 1 206 ? -10.843 -4.007 -17.278 1.00 97.69 206 THR A O 1
ATOM 1542 N N . ALA A 1 207 ? -11.505 -5.899 -16.276 1.00 97.38 207 ALA A N 1
ATOM 1543 C CA . ALA A 1 207 ? -11.394 -6.725 -17.479 1.00 97.38 207 ALA A CA 1
ATOM 1544 C C . ALA A 1 207 ? -12.335 -6.263 -18.609 1.00 97.38 207 ALA A C 1
ATOM 1546 O O . ALA A 1 207 ? -11.930 -6.193 -19.767 1.00 97.38 207 ALA A O 1
ATOM 1547 N N . VAL A 1 208 ? -13.580 -5.901 -18.288 1.00 97.19 208 VAL A N 1
ATOM 1548 C CA . VAL A 1 208 ? -14.563 -5.404 -19.267 1.00 97.19 208 VAL A CA 1
ATOM 1549 C C . VAL A 1 208 ? -14.161 -4.035 -19.815 1.00 97.19 208 VAL A C 1
ATOM 1551 O O . VAL A 1 208 ? -14.278 -3.797 -21.013 1.00 97.19 208 VAL A O 1
ATOM 1554 N N . VAL A 1 209 ? -13.673 -3.128 -18.969 1.00 97.00 209 VAL A N 1
ATOM 1555 C CA . VAL A 1 209 ? -13.234 -1.788 -19.390 1.00 97.00 209 VAL A CA 1
ATOM 1556 C C . VAL A 1 209 ? -11.988 -1.875 -20.272 1.00 97.00 209 VAL A C 1
ATOM 1558 O O . VAL A 1 209 ? -11.941 -1.254 -21.331 1.00 97.00 209 VAL A O 1
ATOM 1561 N N . PHE A 1 210 ? -10.996 -2.673 -19.869 1.00 96.12 210 PHE A N 1
ATOM 1562 C CA . PHE A 1 210 ? -9.722 -2.807 -20.581 1.00 96.12 210 PHE A CA 1
ATOM 1563 C C . PHE A 1 210 ? -9.749 -3.812 -21.742 1.00 96.12 210 PHE A C 1
ATOM 1565 O O . PHE A 1 210 ? -8.741 -3.968 -22.418 1.00 96.12 210 PHE A O 1
ATOM 1572 N N . SER A 1 211 ? -10.891 -4.437 -22.035 1.00 94.25 211 SER A N 1
ATOM 1573 C CA . SER A 1 211 ? -11.113 -5.185 -23.288 1.00 94.25 211 SER A CA 1
ATOM 1574 C C . SER A 1 211 ? -11.803 -4.344 -24.369 1.00 94.25 211 SER A C 1
ATOM 1576 O O . SER A 1 211 ? -12.049 -4.825 -25.472 1.00 94.25 211 SER A O 1
ATOM 1578 N N . GLN A 1 212 ? -12.112 -3.075 -24.082 1.00 93.44 212 GLN A N 1
ATOM 1579 C CA . GLN A 1 212 ? -12.814 -2.174 -24.995 1.00 93.44 212 GLN A CA 1
ATOM 1580 C C . GLN A 1 212 ? -11.948 -0.962 -25.371 1.00 93.44 212 GLN A C 1
ATOM 1582 O O . GLN A 1 212 ? -11.208 -0.446 -24.536 1.00 93.44 212 GLN A O 1
ATOM 1587 N N . PRO A 1 213 ? -12.081 -0.407 -26.589 1.00 90.12 213 PRO A N 1
ATOM 1588 C CA . PRO A 1 213 ? -11.298 0.754 -27.026 1.00 90.12 213 PRO A CA 1
ATOM 1589 C C . PRO A 1 213 ? -11.837 2.104 -26.501 1.00 90.12 213 PRO A C 1
ATOM 1591 O O . PRO A 1 213 ? -11.433 3.168 -26.971 1.00 90.12 213 PRO A O 1
ATOM 1594 N N . ASN A 1 214 ? -12.778 2.100 -25.550 1.00 92.62 214 ASN A N 1
ATOM 1595 C CA . ASN A 1 214 ? -13.525 3.290 -25.143 1.00 92.62 214 ASN A CA 1
ATOM 1596 C C . ASN A 1 214 ? -12.887 3.983 -23.923 1.00 92.62 214 ASN A C 1
ATOM 1598 O O . ASN A 1 214 ? -13.071 3.568 -22.780 1.00 92.62 214 ASN A O 1
ATOM 1602 N N . ARG A 1 215 ? -12.144 5.069 -24.173 1.00 92.19 215 ARG A N 1
ATOM 1603 C CA . ARG A 1 215 ? -11.367 5.814 -23.159 1.00 92.19 215 ARG A CA 1
ATOM 1604 C C . ARG A 1 215 ? -12.196 6.320 -21.966 1.00 92.19 215 ARG A C 1
ATOM 1606 O O . ARG A 1 215 ? -11.751 6.109 -20.839 1.00 92.19 215 ARG A O 1
ATOM 1613 N N . PRO A 1 216 ? -13.389 6.918 -22.154 1.00 94.25 216 PRO A N 1
ATOM 1614 C CA . PRO A 1 216 ? -14.286 7.272 -21.053 1.00 94.25 216 PRO A CA 1
ATOM 1615 C C . PRO A 1 216 ? -14.564 6.160 -20.031 1.00 94.25 216 PRO A C 1
ATOM 1617 O O . PRO A 1 216 ? -14.778 6.460 -18.857 1.00 94.25 216 PRO A O 1
ATOM 1620 N N . LEU A 1 217 ? -14.527 4.881 -20.429 1.00 95.12 217 LEU A N 1
ATOM 1621 C CA . LEU A 1 217 ? -14.811 3.771 -19.514 1.00 95.12 217 LEU A CA 1
ATOM 1622 C C . LEU A 1 217 ? -13.768 3.623 -18.394 1.00 95.12 217 LEU A C 1
ATOM 1624 O O . LEU A 1 217 ? -14.074 3.047 -17.351 1.00 95.12 217 LEU A O 1
ATOM 1628 N N . MET A 1 218 ? -12.567 4.191 -18.557 1.00 95.00 218 MET A N 1
ATOM 1629 C CA . MET A 1 218 ? -11.536 4.204 -17.512 1.00 95.00 218 MET A CA 1
ATOM 1630 C C . MET A 1 218 ? -11.973 4.940 -16.240 1.00 95.00 218 MET A C 1
ATOM 1632 O O . MET A 1 218 ? -11.358 4.759 -15.194 1.00 95.00 218 MET A O 1
ATOM 1636 N N . LEU A 1 219 ? -13.040 5.740 -16.275 1.00 95.62 219 LEU A N 1
ATOM 1637 C CA . LEU A 1 219 ? -13.576 6.366 -15.067 1.00 95.62 219 LEU A CA 1
ATOM 1638 C C . LEU A 1 219 ? -14.216 5.345 -14.115 1.00 95.62 219 LEU A C 1
ATOM 1640 O O . LEU A 1 219 ? -14.168 5.534 -12.902 1.00 95.62 219 LEU A O 1
ATOM 1644 N N . PHE A 1 220 ? -14.778 4.242 -14.621 1.00 96.75 220 PHE A N 1
ATOM 1645 C CA . PHE A 1 220 ? -15.521 3.300 -13.780 1.00 96.75 220 PHE A CA 1
ATOM 1646 C C . PHE A 1 220 ? -14.657 2.567 -12.742 1.00 96.75 220 PHE A C 1
ATOM 1648 O O . PHE A 1 220 ? -15.086 2.514 -11.588 1.00 96.75 220 PHE A O 1
ATOM 1655 N N . PRO A 1 221 ? -13.455 2.043 -13.062 1.00 97.06 221 PRO A N 1
ATOM 1656 C CA . PRO A 1 221 ? -12.591 1.457 -12.040 1.00 97.06 221 PRO A CA 1
ATOM 1657 C C . PRO A 1 221 ? -12.200 2.470 -10.955 1.00 97.06 221 PRO A C 1
ATOM 1659 O O . PRO A 1 221 ? -12.212 2.123 -9.778 1.00 97.06 221 PRO A O 1
ATOM 1662 N N . VAL A 1 222 ? -11.954 3.738 -11.313 1.00 95.81 222 VAL A N 1
ATOM 1663 C CA . VAL A 1 222 ? -11.670 4.809 -10.336 1.00 95.81 222 VAL A CA 1
ATOM 1664 C C . VAL A 1 222 ? -12.860 5.021 -9.405 1.00 95.81 222 VAL A C 1
ATOM 1666 O O . VAL A 1 222 ? -12.713 4.990 -8.183 1.00 95.81 222 VAL A O 1
ATOM 1669 N N . LEU A 1 223 ? -14.055 5.188 -9.979 1.00 95.75 223 LEU A N 1
ATOM 1670 C CA . LEU A 1 223 ? -15.293 5.377 -9.224 1.00 95.75 223 LEU A CA 1
ATOM 1671 C C . LEU A 1 223 ? -15.581 4.191 -8.300 1.00 95.75 223 LEU A C 1
ATOM 1673 O O . LEU A 1 223 ? -16.019 4.398 -7.173 1.00 95.75 223 LEU A O 1
ATOM 1677 N N . MET A 1 224 ? -15.292 2.965 -8.740 1.00 95.94 224 MET A N 1
ATOM 1678 C CA . MET A 1 224 ? -15.443 1.763 -7.922 1.00 95.94 224 MET A CA 1
ATOM 1679 C C . MET A 1 224 ? -14.520 1.783 -6.699 1.00 95.94 224 MET A C 1
ATOM 1681 O O . MET A 1 224 ? -14.981 1.507 -5.593 1.00 95.94 224 MET A O 1
ATOM 1685 N N . VAL A 1 225 ? -13.240 2.140 -6.863 1.00 96.62 225 VAL A N 1
ATOM 1686 C CA . VAL A 1 225 ? -12.299 2.235 -5.733 1.00 96.62 225 VAL A CA 1
ATOM 1687 C C . VAL A 1 225 ? -12.745 3.318 -4.744 1.00 96.62 225 VAL A C 1
ATOM 1689 O O . VAL A 1 225 ? -12.794 3.066 -3.539 1.00 96.62 225 VAL A O 1
ATOM 1692 N N . VAL A 1 226 ? -13.118 4.503 -5.238 1.00 94.81 226 VAL A N 1
ATOM 1693 C CA . VAL A 1 226 ? -13.584 5.614 -4.389 1.00 94.81 226 VAL A CA 1
ATOM 1694 C C . VAL A 1 226 ? -14.889 5.257 -3.673 1.00 94.81 226 VAL A C 1
ATOM 1696 O O . VAL A 1 226 ? -15.026 5.516 -2.479 1.00 94.81 226 VAL A O 1
ATOM 1699 N N . ALA A 1 227 ? -15.834 4.609 -4.357 1.00 93.94 227 ALA A N 1
ATOM 1700 C CA . ALA A 1 227 ? -17.070 4.140 -3.741 1.00 93.94 227 ALA A CA 1
ATOM 1701 C C . ALA A 1 227 ? -16.786 3.089 -2.659 1.00 93.94 227 ALA A C 1
ATOM 1703 O O . ALA A 1 227 ? -17.324 3.186 -1.555 1.00 93.94 227 ALA A O 1
ATOM 1704 N N . ALA A 1 228 ? -15.911 2.118 -2.941 1.00 94.00 228 ALA A N 1
ATOM 1705 C CA . ALA A 1 228 ? -15.509 1.097 -1.979 1.00 94.00 228 ALA A CA 1
ATOM 1706 C C . ALA A 1 228 ? -14.875 1.705 -0.719 1.00 94.00 228 ALA A C 1
ATOM 1708 O O . ALA A 1 228 ? -15.134 1.203 0.373 1.00 94.00 228 ALA A O 1
ATOM 1709 N N . ALA A 1 229 ? -14.150 2.824 -0.829 1.00 92.81 229 ALA A N 1
ATOM 1710 C CA . ALA A 1 229 ? -13.563 3.520 0.319 1.00 92.81 229 ALA A CA 1
ATOM 1711 C C . ALA A 1 229 ? -14.590 3.973 1.379 1.00 92.81 229 ALA A C 1
ATOM 1713 O O . ALA A 1 229 ? -14.240 4.183 2.540 1.00 92.81 229 ALA A O 1
ATOM 1714 N N . VAL A 1 230 ? -15.872 4.097 1.016 1.00 91.62 230 VAL A N 1
ATOM 1715 C CA . VAL A 1 230 ? -16.941 4.497 1.945 1.00 91.62 230 VAL A CA 1
ATOM 1716 C C . VAL A 1 230 ? -17.427 3.319 2.802 1.00 91.62 230 VAL A C 1
ATOM 1718 O O . VAL A 1 230 ? -17.620 3.448 4.016 1.00 91.62 230 VAL A O 1
ATOM 1721 N N . TRP A 1 231 ? -17.629 2.147 2.196 1.00 87.94 231 TRP A N 1
ATOM 1722 C CA . TRP A 1 231 ? -18.328 1.020 2.834 1.00 87.94 231 TRP A CA 1
ATOM 1723 C C . TRP A 1 231 ? -17.463 -0.228 3.044 1.00 87.94 231 TRP A C 1
ATOM 1725 O O . TRP A 1 231 ? -17.712 -0.990 3.987 1.00 87.94 231 TRP A O 1
ATOM 1735 N N . ALA A 1 232 ? -16.433 -0.442 2.228 1.00 91.00 232 ALA A N 1
ATOM 1736 C CA . ALA A 1 232 ? -15.591 -1.625 2.303 1.00 91.00 232 ALA A CA 1
ATOM 1737 C C . ALA A 1 232 ? -14.606 -1.567 3.494 1.00 91.00 232 ALA A C 1
ATOM 1739 O O . ALA A 1 232 ? -14.346 -0.504 4.074 1.00 91.00 232 ALA A O 1
ATOM 1740 N N . PRO A 1 233 ? -14.079 -2.724 3.933 1.00 89.12 233 PRO A N 1
ATOM 1741 C CA . PRO A 1 233 ? -12.944 -2.771 4.851 1.00 89.12 233 PRO A CA 1
ATOM 1742 C C . PRO A 1 233 ? -11.680 -2.161 4.224 1.00 89.12 233 PRO A C 1
ATOM 1744 O O . PRO A 1 233 ? -11.443 -2.338 3.031 1.00 89.12 233 PRO A O 1
ATOM 1747 N N . CYS A 1 234 ? -10.820 -1.539 5.039 1.00 88.88 234 CYS A N 1
ATOM 1748 C CA . CYS A 1 234 ? -9.588 -0.876 4.580 1.00 88.88 234 CYS A CA 1
ATOM 1749 C C . CYS A 1 234 ? -8.688 -1.783 3.717 1.00 88.88 234 CYS A C 1
ATOM 1751 O O . CYS A 1 234 ? -8.200 -1.368 2.664 1.00 88.88 234 CYS A O 1
ATOM 1753 N N . VAL A 1 235 ? -8.537 -3.056 4.102 1.00 90.81 235 VAL A N 1
ATOM 1754 C CA . VAL A 1 235 ? -7.752 -4.042 3.337 1.00 90.81 235 VAL A CA 1
ATOM 1755 C C . VAL A 1 235 ? -8.294 -4.269 1.922 1.00 90.81 235 VAL A C 1
ATOM 1757 O O . VAL A 1 235 ? -7.524 -4.511 1.004 1.00 90.81 235 VAL A O 1
ATOM 1760 N N . VAL A 1 236 ? -9.611 -4.163 1.723 1.00 93.69 236 VAL A N 1
ATOM 1761 C CA . VAL A 1 236 ? -10.239 -4.320 0.406 1.00 93.69 236 VAL A CA 1
ATOM 1762 C C . VAL A 1 236 ? -10.004 -3.068 -0.421 1.00 93.69 236 VAL A C 1
ATOM 1764 O O . VAL A 1 236 ? -9.499 -3.175 -1.531 1.00 93.69 236 VAL A O 1
ATOM 1767 N N . THR A 1 237 ? -10.299 -1.886 0.129 1.00 93.62 237 THR A N 1
ATOM 1768 C CA . THR A 1 237 ? -10.116 -0.599 -0.562 1.00 93.62 237 THR A CA 1
ATOM 1769 C C . THR A 1 237 ? -8.680 -0.418 -1.051 1.00 93.62 237 THR A C 1
ATOM 1771 O O . THR A 1 237 ? -8.463 0.002 -2.181 1.00 93.62 237 THR A O 1
ATOM 1774 N N . THR A 1 238 ? -7.696 -0.784 -0.227 1.00 93.88 238 THR A N 1
ATOM 1775 C CA . THR A 1 238 ? -6.267 -0.720 -0.583 1.00 93.88 238 THR A CA 1
ATOM 1776 C C . THR A 1 238 ? -5.844 -1.803 -1.580 1.00 93.88 238 THR A C 1
ATOM 1778 O O . THR A 1 238 ? -4.886 -1.612 -2.325 1.00 93.88 238 THR A O 1
ATOM 1781 N N . PHE A 1 239 ? -6.576 -2.918 -1.658 1.00 95.94 239 PHE A N 1
ATOM 1782 C CA . PHE A 1 239 ? -6.323 -3.985 -2.624 1.00 95.94 239 PHE A CA 1
ATOM 1783 C C . PHE A 1 239 ? -6.910 -3.704 -4.015 1.00 95.94 239 PHE A C 1
ATOM 1785 O O . PHE A 1 239 ? -6.335 -4.134 -5.013 1.00 95.94 239 PHE A O 1
ATOM 1792 N N . LEU A 1 240 ? -8.028 -2.976 -4.127 1.00 97.25 240 LEU A N 1
ATOM 1793 C CA . LEU A 1 240 ? -8.672 -2.732 -5.428 1.00 97.25 240 LEU A CA 1
ATOM 1794 C C . LEU A 1 240 ? -7.749 -2.030 -6.455 1.00 97.25 240 LEU A C 1
ATOM 1796 O O . LEU A 1 240 ? -7.708 -2.486 -7.599 1.00 97.25 240 LEU A O 1
ATOM 1800 N N . PRO A 1 241 ? -6.945 -1.008 -6.094 1.00 96.94 241 PRO A N 1
ATOM 1801 C CA . PRO A 1 241 ? -5.930 -0.449 -6.990 1.00 96.94 241 PRO A CA 1
ATOM 1802 C C . PRO A 1 241 ? -4.855 -1.456 -7.419 1.00 96.94 241 PRO A C 1
ATOM 1804 O O . PRO A 1 241 ? -4.363 -1.378 -8.541 1.00 96.94 241 PRO A O 1
ATOM 1807 N N . CYS A 1 242 ? -4.518 -2.439 -6.576 1.00 96.50 242 CYS A N 1
ATOM 1808 C CA . CYS A 1 242 ? -3.588 -3.511 -6.946 1.00 96.50 242 CYS A CA 1
ATOM 1809 C C . CYS A 1 242 ? -4.193 -4.411 -8.040 1.00 96.50 242 CYS A C 1
ATOM 1811 O O . CYS A 1 242 ? -3.498 -4.802 -8.976 1.00 96.50 242 CYS A O 1
ATOM 1813 N N . VAL A 1 243 ? -5.498 -4.707 -7.949 1.00 97.00 243 VAL A N 1
ATOM 1814 C CA . VAL A 1 243 ? -6.246 -5.438 -8.990 1.00 97.00 243 VAL A CA 1
ATOM 1815 C C . VAL A 1 243 ? -6.264 -4.644 -10.298 1.00 97.00 243 VAL A C 1
ATOM 1817 O O . VAL A 1 243 ? -6.019 -5.218 -11.360 1.00 97.00 243 VAL A O 1
ATOM 1820 N N . LEU A 1 244 ? -6.501 -3.330 -10.215 1.00 96.50 244 LEU A N 1
ATOM 1821 C CA . LEU A 1 244 ? -6.459 -2.424 -11.364 1.00 96.50 244 LEU A CA 1
ATOM 1822 C C . LEU A 1 244 ? -5.090 -2.440 -12.044 1.00 96.50 244 LEU A C 1
ATOM 1824 O O . LEU A 1 244 ? -5.016 -2.649 -13.252 1.00 96.50 244 LEU A O 1
ATOM 1828 N N . ALA A 1 245 ? -4.022 -2.270 -11.263 1.00 94.62 245 ALA A N 1
ATOM 1829 C CA . ALA A 1 245 ? -2.650 -2.268 -11.752 1.00 94.62 245 ALA A CA 1
ATOM 1830 C C . ALA A 1 245 ? -2.291 -3.586 -12.449 1.00 94.62 245 ALA A C 1
ATOM 1832 O O . ALA A 1 245 ? -1.727 -3.573 -13.541 1.00 94.62 245 ALA A O 1
ATOM 1833 N N . LEU A 1 246 ? -2.673 -4.720 -11.854 1.00 92.62 246 LEU A N 1
ATOM 1834 C CA . LEU A 1 246 ? -2.376 -6.041 -12.397 1.00 92.62 246 LEU A CA 1
ATOM 1835 C C . LEU A 1 246 ? -3.131 -6.315 -13.705 1.00 92.62 246 LEU A C 1
ATOM 1837 O O . LEU A 1 246 ? -2.517 -6.659 -14.711 1.00 92.62 246 LEU A O 1
ATOM 1841 N N . ILE A 1 247 ? -4.459 -6.178 -13.701 1.00 94.19 247 ILE A N 1
ATOM 1842 C CA . ILE A 1 247 ? -5.296 -6.557 -14.849 1.00 94.19 247 ILE A CA 1
ATOM 1843 C C . ILE A 1 247 ? -5.199 -5.508 -15.956 1.00 94.19 247 ILE A C 1
ATOM 1845 O O . ILE A 1 247 ? -4.974 -5.856 -17.115 1.00 94.19 247 ILE A O 1
ATOM 1849 N N . GLY A 1 248 ? -5.341 -4.227 -15.605 1.00 93.12 248 GLY A N 1
ATOM 1850 C CA . GLY A 1 248 ? -5.261 -3.126 -16.562 1.00 93.12 248 GLY A CA 1
ATOM 1851 C C . GLY A 1 248 ? -3.876 -3.025 -17.196 1.00 93.12 248 GLY A C 1
ATOM 1852 O O . GLY A 1 248 ? -3.777 -2.850 -18.410 1.00 93.12 248 GLY A O 1
ATOM 1853 N N . GLY A 1 249 ? -2.812 -3.235 -16.411 1.00 90.25 249 GLY A N 1
ATOM 1854 C CA . GLY A 1 249 ? -1.439 -3.255 -16.916 1.00 90.25 249 GLY A CA 1
ATOM 1855 C C . GLY A 1 249 ? -1.219 -4.411 -17.886 1.00 90.25 249 GLY A C 1
ATOM 1856 O O . GLY A 1 249 ? -0.753 -4.200 -19.002 1.00 90.25 249 GLY A O 1
ATOM 1857 N N . MET A 1 250 ? -1.650 -5.623 -17.516 1.00 88.94 250 MET A N 1
ATOM 1858 C CA . MET A 1 250 ? -1.524 -6.809 -18.368 1.00 88.94 250 MET A CA 1
ATOM 1859 C C . MET A 1 250 ? -2.264 -6.664 -19.707 1.00 88.94 250 MET A C 1
ATOM 1861 O O . MET A 1 250 ? -1.715 -7.026 -20.747 1.00 88.94 250 MET A O 1
ATOM 1865 N N . LEU A 1 251 ? -3.493 -6.137 -19.701 1.00 91.50 251 LEU A N 1
ATOM 1866 C CA . LEU A 1 251 ? -4.273 -5.923 -20.926 1.00 91.50 251 LEU A CA 1
ATOM 1867 C C . LEU A 1 251 ? -3.674 -4.809 -21.793 1.00 91.50 251 LEU A C 1
ATOM 1869 O O . LEU A 1 251 ? -3.503 -4.999 -22.995 1.00 91.50 251 LEU A O 1
ATOM 1873 N N . THR A 1 252 ? -3.233 -3.708 -21.177 1.00 90.25 252 THR A N 1
ATOM 1874 C CA . THR A 1 252 ? -2.550 -2.616 -21.891 1.00 90.25 252 THR A CA 1
ATOM 1875 C C . THR A 1 252 ? -1.277 -3.115 -22.581 1.00 90.25 252 THR A C 1
ATOM 1877 O O . THR A 1 252 ? -1.021 -2.781 -23.736 1.00 90.25 252 THR A O 1
ATOM 1880 N N . MET A 1 253 ? -0.502 -3.975 -21.913 1.00 85.38 253 MET A N 1
ATOM 1881 C CA . MET A 1 253 ? 0.700 -4.597 -22.479 1.00 85.38 253 MET A CA 1
ATOM 1882 C C . MET A 1 253 ? 0.414 -5.554 -23.639 1.00 85.38 253 MET A C 1
ATOM 1884 O O . MET A 1 253 ? 1.248 -5.697 -24.529 1.00 85.38 253 MET A O 1
ATOM 1888 N N . ARG A 1 254 ? -0.756 -6.200 -23.651 1.00 88.06 254 ARG A N 1
ATOM 1889 C CA . ARG A 1 254 ? -1.211 -7.052 -24.763 1.00 88.06 254 ARG A CA 1
ATOM 1890 C C . ARG A 1 254 ? -1.732 -6.257 -25.960 1.00 88.06 254 ARG A C 1
ATOM 1892 O O . ARG A 1 254 ? -2.113 -6.857 -26.959 1.00 88.06 254 ARG A O 1
ATOM 1899 N N . GLY A 1 255 ? -1.735 -4.927 -25.879 1.00 88.19 255 GLY A N 1
ATOM 1900 C CA . GLY A 1 255 ? -2.285 -4.068 -26.921 1.00 88.19 255 GLY A CA 1
ATOM 1901 C C . GLY A 1 255 ? -3.807 -3.924 -26.845 1.00 88.19 255 GLY A C 1
ATOM 1902 O O . GLY A 1 255 ? -4.413 -3.430 -27.791 1.00 88.19 255 GLY A O 1
ATOM 1903 N N . GLU A 1 256 ? -4.426 -4.331 -25.736 1.00 90.00 256 GLU A N 1
ATOM 1904 C CA . GLU A 1 256 ? -5.868 -4.244 -25.527 1.00 90.00 256 GLU A CA 1
ATOM 1905 C C . GLU A 1 256 ? -6.244 -3.033 -24.666 1.00 90.00 256 GLU A C 1
ATOM 1907 O O . GLU A 1 256 ? -5.487 -2.555 -23.815 1.00 90.00 256 GLU A O 1
ATOM 1912 N N . GLY A 1 257 ? -7.460 -2.540 -24.882 1.00 92.50 257 GLY A N 1
ATOM 1913 C CA . GLY A 1 257 ? -8.061 -1.543 -24.015 1.00 92.50 257 GLY A CA 1
ATOM 1914 C C . GLY A 1 257 ? -7.778 -0.085 -24.385 1.00 92.50 257 GLY A C 1
ATOM 1915 O O . GLY A 1 257 ? -7.136 0.236 -25.389 1.00 92.50 257 GLY A O 1
ATOM 1916 N N . PRO A 1 258 ? -8.285 0.843 -23.563 1.00 92.94 258 PRO A N 1
ATOM 1917 C CA . PRO A 1 258 ? -8.341 2.261 -23.901 1.00 92.94 258 PRO A CA 1
ATOM 1918 C C . PRO A 1 258 ? -6.967 2.941 -23.953 1.00 92.94 258 PRO A C 1
ATOM 1920 O O . PRO A 1 258 ? -6.782 3.874 -24.738 1.00 92.94 258 PRO A O 1
ATOM 1923 N N . VAL A 1 259 ? -6.015 2.479 -23.136 1.00 92.31 259 VAL A N 1
ATOM 1924 C CA . VAL A 1 259 ? -4.645 3.015 -23.080 1.00 92.31 259 VAL A CA 1
ATOM 1925 C C . VAL A 1 259 ? -3.798 2.491 -24.239 1.00 92.31 259 VAL A C 1
ATOM 1927 O O . VAL A 1 259 ? -3.071 3.258 -24.869 1.00 92.31 259 VAL A O 1
ATOM 1930 N N . ALA A 1 260 ? -3.936 1.210 -24.590 1.00 88.31 260 ALA A N 1
ATOM 1931 C CA . ALA A 1 260 ? -3.209 0.622 -25.713 1.00 88.31 260 ALA A CA 1
ATOM 1932 C C . ALA A 1 260 ? -3.559 1.277 -27.060 1.00 88.31 260 ALA A C 1
ATOM 1934 O O . ALA A 1 260 ? -2.710 1.373 -27.940 1.00 88.31 260 ALA A O 1
ATOM 1935 N N . MET A 1 261 ? -4.789 1.778 -27.198 1.00 86.25 261 MET A N 1
ATOM 1936 C CA . MET A 1 261 ? -5.300 2.450 -28.399 1.00 86.25 261 MET A CA 1
ATOM 1937 C C . MET A 1 261 ? -4.944 3.950 -28.469 1.00 86.25 261 MET A C 1
ATOM 1939 O O . MET A 1 261 ? -5.526 4.707 -29.255 1.00 86.25 261 MET A O 1
ATOM 1943 N N . MET A 1 262 ? -4.047 4.438 -27.611 1.00 88.56 262 MET A N 1
ATOM 1944 C CA . MET A 1 262 ? -3.511 5.796 -27.710 1.00 88.56 262 MET A CA 1
ATOM 1945 C C . MET A 1 262 ? -2.373 5.839 -28.735 1.00 88.56 262 MET A C 1
ATOM 1947 O O . MET A 1 262 ? -1.513 4.963 -28.750 1.00 88.56 262 MET A O 1
ATOM 1951 N N . HIS A 1 263 ? -2.336 6.876 -29.576 1.00 86.19 263 HIS A N 1
ATOM 1952 C CA . HIS A 1 263 ? -1.267 7.093 -30.564 1.00 86.19 263 HIS A CA 1
ATOM 1953 C C . HIS A 1 263 ? -0.006 7.669 -29.900 1.00 86.19 263 HIS A C 1
ATOM 1955 O O . HIS A 1 263 ? 0.436 8.766 -30.217 1.00 86.19 263 HIS A O 1
ATOM 1961 N N . LEU A 1 264 ? 0.516 6.935 -28.925 1.00 84.56 264 LEU A N 1
ATOM 1962 C CA . LEU A 1 264 ? 1.705 7.249 -28.138 1.00 84.56 264 LEU A CA 1
ATOM 1963 C C . LEU A 1 264 ? 2.707 6.097 -28.254 1.00 84.56 264 LEU A C 1
ATOM 1965 O O . LEU A 1 264 ? 2.307 4.990 -28.638 1.00 84.56 264 LEU A O 1
ATOM 1969 N N . ASP A 1 265 ? 3.969 6.332 -27.899 1.00 83.69 265 ASP A N 1
ATOM 1970 C CA . ASP A 1 265 ? 4.923 5.239 -27.703 1.00 83.69 265 ASP A CA 1
ATOM 1971 C C . ASP A 1 265 ? 4.513 4.377 -26.495 1.00 83.69 265 ASP A C 1
ATOM 1973 O O . ASP A 1 265 ? 3.755 4.804 -25.621 1.00 83.69 265 ASP A O 1
ATOM 1977 N N . LEU A 1 266 ? 4.990 3.135 -26.447 1.00 78.25 266 LEU A N 1
ATOM 1978 C CA . LEU A 1 266 ? 4.673 2.198 -25.377 1.00 78.25 266 LEU A CA 1
ATOM 1979 C C . LEU A 1 266 ? 5.073 2.749 -24.001 1.00 78.25 266 LEU A C 1
ATOM 1981 O O . LEU A 1 266 ? 4.299 2.602 -23.059 1.00 78.25 266 LEU A O 1
ATOM 1985 N N . GLY A 1 267 ? 6.220 3.428 -23.890 1.00 78.69 267 GLY A N 1
ATOM 1986 C CA . GLY A 1 267 ? 6.653 4.065 -22.640 1.00 78.69 267 GLY A CA 1
ATOM 1987 C C . GLY A 1 267 ? 5.651 5.104 -22.126 1.00 78.69 267 GLY A C 1
ATOM 1988 O O . GLY A 1 267 ? 5.228 5.037 -20.973 1.00 78.69 267 GLY A O 1
ATOM 1989 N N . ASP A 1 268 ? 5.195 6.000 -23.001 1.00 83.00 268 ASP A N 1
ATOM 1990 C CA . ASP A 1 268 ? 4.234 7.059 -22.667 1.00 83.00 268 ASP A CA 1
ATOM 1991 C C . ASP A 1 268 ? 2.850 6.500 -22.303 1.00 83.00 268 ASP A C 1
ATOM 1993 O O . ASP A 1 268 ? 2.188 6.991 -21.386 1.00 83.00 268 ASP A O 1
ATOM 1997 N N . ARG A 1 269 ? 2.405 5.432 -22.986 1.00 87.25 269 ARG A N 1
ATOM 1998 C CA . ARG A 1 269 ? 1.164 4.714 -22.633 1.00 87.25 269 ARG A CA 1
ATOM 1999 C C . ARG A 1 269 ? 1.228 4.167 -21.211 1.00 87.25 269 ARG A C 1
ATOM 2001 O O . ARG A 1 269 ? 0.246 4.247 -20.473 1.00 87.25 269 ARG A O 1
ATOM 2008 N N . MET A 1 270 ? 2.377 3.618 -20.828 1.00 84.88 270 MET A N 1
ATOM 2009 C CA . MET A 1 270 ? 2.566 3.045 -19.499 1.00 84.88 270 MET A CA 1
ATOM 2010 C C . MET A 1 270 ? 2.670 4.120 -18.424 1.00 84.88 270 MET A C 1
ATOM 2012 O O . MET A 1 270 ? 1.995 4.000 -17.407 1.00 84.88 270 MET A O 1
ATOM 2016 N N . GLN A 1 271 ? 3.370 5.225 -18.691 1.00 86.44 271 GLN A N 1
ATOM 2017 C CA . GLN A 1 271 ? 3.361 6.388 -17.800 1.00 86.44 271 GLN A CA 1
ATOM 2018 C C . GLN A 1 271 ? 1.945 6.944 -17.596 1.00 86.44 271 GLN A C 1
ATOM 2020 O O . GLN A 1 271 ? 1.552 7.247 -16.470 1.00 86.44 271 GLN A O 1
ATOM 2025 N N . PHE A 1 272 ? 1.142 7.044 -18.662 1.00 91.31 272 PHE A N 1
ATOM 2026 C CA . PHE A 1 272 ? -0.259 7.449 -18.539 1.00 91.31 272 PHE A CA 1
ATOM 2027 C C . PHE A 1 272 ? -1.035 6.502 -17.611 1.00 91.31 272 PHE A C 1
ATOM 2029 O O . PHE A 1 272 ? -1.783 6.954 -16.742 1.00 91.31 272 PHE A O 1
ATOM 2036 N N . PHE A 1 273 ? -0.852 5.189 -17.774 1.00 92.44 273 PHE A N 1
ATOM 2037 C CA . PHE A 1 273 ? -1.512 4.184 -16.943 1.00 92.44 273 PHE A CA 1
ATOM 2038 C C . PHE A 1 273 ? -1.053 4.229 -15.475 1.00 92.44 273 PHE A C 1
ATOM 2040 O O . PHE A 1 273 ? -1.875 4.128 -14.565 1.00 92.44 273 PHE A O 1
ATOM 2047 N N . GLU A 1 274 ? 0.236 4.451 -15.229 1.00 91.75 274 GLU A N 1
ATOM 2048 C CA . GLU A 1 274 ? 0.805 4.648 -13.895 1.00 91.75 274 GLU A CA 1
ATOM 2049 C C . GLU A 1 274 ? 0.214 5.887 -13.213 1.00 91.75 274 GLU A C 1
ATOM 2051 O O . GLU A 1 274 ? -0.283 5.796 -12.089 1.00 91.75 274 GLU A O 1
ATOM 2056 N N . ILE A 1 275 ? 0.173 7.028 -13.910 1.00 91.25 275 ILE A N 1
ATOM 2057 C CA . ILE A 1 275 ? -0.455 8.259 -13.409 1.00 91.25 275 ILE A CA 1
ATOM 2058 C C . ILE A 1 275 ? -1.938 8.017 -13.111 1.00 91.25 275 ILE A C 1
ATOM 2060 O O . ILE A 1 275 ? -2.438 8.450 -12.074 1.00 91.25 275 ILE A O 1
ATOM 2064 N N . TYR A 1 276 ? -2.641 7.283 -13.971 1.00 94.62 276 TYR A N 1
ATOM 2065 C CA . TYR A 1 276 ? -4.035 6.906 -13.752 1.00 94.62 276 TYR A CA 1
ATOM 2066 C C . TYR A 1 276 ? -4.234 6.090 -12.455 1.00 94.62 276 TYR A C 1
ATOM 2068 O O . TYR A 1 276 ? -5.154 6.374 -11.678 1.00 94.62 276 TYR A O 1
ATOM 2076 N N . ILE A 1 277 ? -3.349 5.133 -12.155 1.00 95.12 277 ILE A N 1
ATOM 2077 C CA . ILE A 1 277 ? -3.372 4.391 -10.882 1.00 95.12 277 ILE A CA 1
ATOM 2078 C C . ILE A 1 277 ? -3.041 5.318 -9.707 1.00 95.12 277 ILE A C 1
ATOM 2080 O O . ILE A 1 277 ? -3.753 5.304 -8.702 1.00 95.12 277 ILE A O 1
ATOM 2084 N N . ALA A 1 278 ? -2.003 6.150 -9.828 1.00 93.44 278 ALA A N 1
ATOM 2085 C CA . ALA A 1 278 ? -1.606 7.086 -8.780 1.00 93.44 278 ALA A CA 1
ATOM 2086 C C . ALA A 1 278 ? -2.750 8.040 -8.414 1.00 93.44 278 ALA A C 1
ATOM 2088 O O . ALA A 1 278 ? -3.042 8.229 -7.235 1.00 93.44 278 ALA A O 1
ATOM 2089 N N . VAL A 1 279 ? -3.459 8.572 -9.413 1.00 93.81 279 VAL A N 1
ATOM 2090 C CA . VAL A 1 279 ? -4.653 9.405 -9.222 1.00 93.81 279 VAL A CA 1
ATOM 2091 C C . VAL A 1 279 ? -5.770 8.616 -8.534 1.00 93.81 279 VAL A C 1
ATOM 2093 O O . VAL A 1 279 ? -6.410 9.127 -7.617 1.00 93.81 279 VAL A O 1
ATOM 2096 N N . THR A 1 280 ? -5.981 7.354 -8.910 1.00 95.00 280 THR A N 1
ATOM 2097 C CA . THR A 1 280 ? -6.977 6.488 -8.256 1.00 95.00 280 THR A CA 1
ATOM 2098 C C . THR A 1 280 ? -6.697 6.343 -6.759 1.00 95.00 280 THR A C 1
ATOM 2100 O O . THR A 1 280 ? -7.598 6.504 -5.935 1.00 95.00 280 THR A O 1
ATOM 2103 N N . VAL A 1 281 ? -5.439 6.087 -6.395 1.00 94.25 281 VAL A N 1
ATOM 2104 C CA . VAL A 1 281 ? -4.998 5.993 -4.997 1.00 94.25 281 VAL A CA 1
ATOM 2105 C C . VAL A 1 281 ? -5.133 7.344 -4.287 1.00 94.25 281 VAL A C 1
ATOM 2107 O O . VAL A 1 281 ? -5.646 7.388 -3.166 1.00 94.25 281 VAL A O 1
ATOM 2110 N N . LEU A 1 282 ? -4.748 8.436 -4.959 1.00 92.19 282 LEU A N 1
ATOM 2111 C CA . LEU A 1 282 ? -4.820 9.805 -4.445 1.00 92.19 282 LEU A CA 1
ATOM 2112 C C . LEU A 1 282 ? -6.239 10.185 -4.004 1.00 92.19 282 LEU A C 1
ATOM 2114 O O . LEU A 1 282 ? -6.403 10.834 -2.974 1.00 92.19 282 LEU A O 1
ATOM 2118 N N . PHE A 1 283 ? -7.259 9.748 -4.748 1.00 91.44 283 PHE A N 1
ATOM 2119 C CA . PHE A 1 283 ? -8.663 9.978 -4.399 1.00 91.44 283 PHE A CA 1
ATOM 2120 C C . PHE A 1 283 ? -9.213 8.985 -3.369 1.00 91.44 283 PHE A C 1
ATOM 2122 O O . PHE A 1 283 ? -10.053 9.356 -2.549 1.00 91.44 283 PHE A O 1
ATOM 2129 N N . ALA A 1 284 ? -8.763 7.731 -3.386 1.00 92.62 284 ALA A N 1
ATOM 2130 C CA . ALA A 1 284 ? -9.324 6.685 -2.536 1.00 92.62 284 ALA A CA 1
ATOM 2131 C C . ALA A 1 284 ? -8.829 6.735 -1.084 1.00 92.62 284 ALA A C 1
ATOM 2133 O O . ALA A 1 284 ? -9.624 6.572 -0.154 1.00 92.62 284 ALA A O 1
ATOM 2134 N N . LEU A 1 285 ? -7.526 6.953 -0.866 1.00 90.31 285 LEU A N 1
ATOM 2135 C CA . LEU A 1 285 ? -6.953 6.907 0.483 1.00 90.31 285 LEU A CA 1
ATOM 2136 C C . LEU A 1 285 ? -7.513 7.992 1.415 1.00 90.31 285 LEU A C 1
ATOM 2138 O O . LEU A 1 285 ? -7.856 7.635 2.541 1.00 90.31 285 LEU A O 1
ATOM 2142 N N . PRO A 1 286 ? -7.679 9.272 1.015 1.00 91.56 286 PRO A N 1
ATOM 2143 C CA . PRO A 1 286 ? -8.202 10.295 1.918 1.00 91.56 286 PRO A CA 1
ATOM 2144 C C . PRO A 1 286 ? -9.602 9.954 2.424 1.00 91.56 286 PRO A C 1
ATOM 2146 O O . PRO A 1 286 ? -9.869 10.061 3.618 1.00 91.56 286 PRO A O 1
ATOM 2149 N N . VAL A 1 287 ? -10.465 9.460 1.528 1.00 92.44 287 VAL A N 1
ATOM 2150 C CA . VAL A 1 287 ? -11.810 8.990 1.882 1.00 92.44 287 VAL A CA 1
ATOM 2151 C C . VAL A 1 287 ? -11.716 7.836 2.877 1.00 92.44 287 VAL A C 1
ATOM 2153 O O . VAL A 1 287 ? -12.374 7.870 3.914 1.00 92.44 287 VAL A O 1
ATOM 2156 N N . GLN A 1 288 ? -10.863 6.845 2.612 1.00 90.19 288 GLN A N 1
ATOM 2157 C CA . GLN A 1 288 ? -10.705 5.683 3.486 1.00 90.19 288 GLN A CA 1
ATOM 2158 C C . GLN A 1 288 ? -10.190 6.057 4.886 1.00 90.19 288 GLN A C 1
ATOM 2160 O O . GLN A 1 288 ? -10.699 5.542 5.884 1.00 90.19 288 GLN A O 1
ATOM 2165 N N . PHE A 1 289 ? -9.187 6.933 4.974 1.00 86.69 289 PHE A N 1
ATOM 2166 C CA . PHE A 1 289 ? -8.590 7.337 6.248 1.00 86.69 289 PHE A CA 1
ATOM 2167 C C . PHE A 1 289 ? -9.533 8.206 7.079 1.00 86.69 289 PHE A C 1
ATOM 2169 O O . PHE A 1 289 ? -9.660 7.979 8.282 1.00 86.69 289 PHE A O 1
ATOM 2176 N N . GLU A 1 290 ? -10.251 9.133 6.446 1.00 88.88 290 GLU A N 1
ATOM 2177 C CA . GLU A 1 290 ? -11.267 9.944 7.118 1.00 88.88 290 GLU A CA 1
ATOM 2178 C C . GLU A 1 290 ? -12.420 9.073 7.645 1.00 88.88 290 GLU A C 1
ATOM 2180 O O . GLU A 1 290 ? -12.880 9.245 8.775 1.00 88.88 290 GLU A O 1
ATOM 2185 N N . GLN A 1 291 ? -12.850 8.070 6.874 1.00 88.94 291 GLN A N 1
ATOM 2186 C CA . GLN A 1 291 ? -13.852 7.104 7.334 1.00 88.94 291 GLN A CA 1
ATOM 2187 C C . GLN A 1 291 ? -13.361 6.288 8.534 1.00 88.94 291 GLN A C 1
ATOM 2189 O O . GLN A 1 291 ? -14.121 6.069 9.479 1.00 88.94 291 GLN A O 1
ATOM 2194 N N . GLU A 1 292 ? -12.102 5.847 8.532 1.00 85.75 292 GLU A N 1
ATOM 2195 C CA . GLU A 1 292 ? -11.543 5.086 9.652 1.00 85.75 292 GLU A CA 1
ATOM 2196 C C . GLU A 1 292 ? -11.402 5.951 10.911 1.00 85.75 292 GLU A C 1
ATOM 2198 O O . GLU A 1 292 ? -11.770 5.510 12.002 1.00 85.75 292 GLU A O 1
ATOM 2203 N N . ARG A 1 293 ? -10.976 7.212 10.763 1.00 87.19 293 ARG A N 1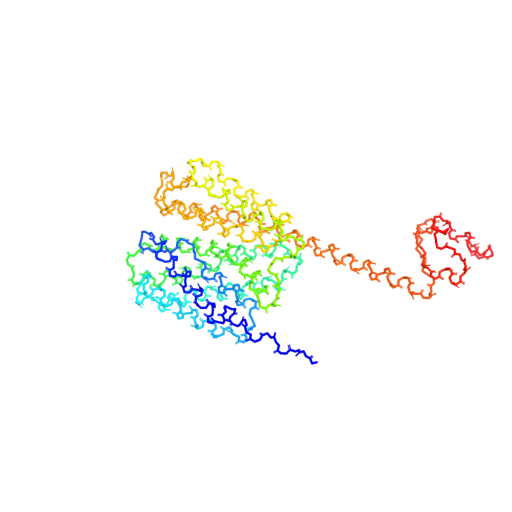
ATOM 2204 C CA . ARG A 1 293 ? -10.953 8.194 11.855 1.00 87.19 293 ARG A CA 1
ATOM 2205 C C . ARG A 1 293 ? -12.343 8.388 12.460 1.00 87.19 293 ARG A C 1
ATOM 2207 O O . ARG A 1 293 ? -12.491 8.268 13.674 1.00 87.19 293 ARG A O 1
ATOM 2214 N N . ARG A 1 294 ? -13.371 8.609 11.633 1.00 89.06 294 ARG A N 1
ATOM 2215 C CA . ARG A 1 294 ? -14.763 8.762 12.099 1.00 89.06 294 ARG A CA 1
ATOM 2216 C C . ARG A 1 294 ? -15.276 7.519 12.814 1.00 89.06 294 ARG A C 1
ATOM 2218 O O . ARG A 1 294 ? -15.877 7.625 13.879 1.00 89.06 294 ARG A O 1
ATOM 2225 N N . ARG A 1 295 ? -15.032 6.326 12.257 1.00 87.69 295 ARG A N 1
ATOM 2226 C CA . ARG A 1 295 ? -15.415 5.050 12.889 1.00 87.69 295 ARG A CA 1
ATOM 2227 C C . ARG A 1 295 ? -14.741 4.875 14.243 1.00 87.69 295 ARG A C 1
ATOM 2229 O O . ARG A 1 295 ? -15.388 4.410 15.177 1.00 87.69 295 ARG A O 1
ATOM 2236 N N . ARG A 1 296 ? -13.468 5.254 14.357 1.00 87.44 296 ARG A N 1
ATOM 2237 C CA . ARG A 1 296 ? -12.731 5.211 15.618 1.00 87.44 296 ARG A CA 1
ATOM 2238 C C . ARG A 1 296 ? -13.306 6.184 16.646 1.00 87.44 296 ARG A C 1
ATOM 2240 O O . ARG A 1 296 ? -13.602 5.751 17.751 1.00 87.44 296 ARG A O 1
ATOM 2247 N N . GLN A 1 297 ? -13.553 7.437 16.265 1.00 90.06 297 GLN A N 1
ATOM 2248 C CA . GLN A 1 297 ? -14.163 8.438 17.149 1.00 90.06 297 GLN A CA 1
ATOM 2249 C C . GLN A 1 297 ? -15.551 8.005 17.641 1.00 90.06 297 GLN A C 1
ATOM 2251 O O . GLN A 1 297 ? -15.846 8.123 18.825 1.00 90.06 297 GLN A O 1
ATOM 2256 N N . MET A 1 298 ? -16.385 7.438 16.762 1.00 91.81 298 MET A N 1
ATOM 2257 C CA . MET A 1 298 ? -17.694 6.903 17.155 1.00 91.81 298 MET A CA 1
ATOM 2258 C C . MET A 1 298 ? -17.581 5.723 18.130 1.00 91.81 298 MET A C 1
ATOM 2260 O O . MET A 1 298 ? -18.388 5.620 19.049 1.00 91.81 298 MET A O 1
ATOM 2264 N N . ARG A 1 299 ? -16.588 4.838 17.958 1.00 91.12 299 ARG A N 1
ATOM 2265 C CA . ARG A 1 299 ? -16.335 3.734 18.901 1.00 91.12 299 ARG A CA 1
ATOM 2266 C C . ARG A 1 299 ? -15.861 4.244 20.257 1.00 91.12 299 ARG A C 1
ATOM 2268 O O . ARG A 1 299 ? -16.406 3.825 21.268 1.00 91.12 299 ARG A O 1
ATOM 2275 N N . GLU A 1 300 ? -14.897 5.161 20.274 1.00 90.88 300 GLU A N 1
ATOM 2276 C CA . GLU A 1 300 ? -14.375 5.761 21.508 1.00 90.88 300 GLU A CA 1
ATOM 2277 C C . GLU A 1 300 ? -15.480 6.516 22.271 1.00 90.88 300 GLU A C 1
ATOM 2279 O O . GLU A 1 300 ? -15.580 6.391 23.492 1.00 90.88 300 GLU A O 1
ATOM 2284 N N . LEU A 1 301 ? -16.367 7.224 21.558 1.00 93.00 301 LEU A N 1
ATOM 2285 C CA . LEU A 1 301 ? -17.539 7.871 22.151 1.00 93.00 301 LEU A CA 1
ATOM 2286 C C . LEU A 1 301 ? -18.508 6.845 22.754 1.00 93.00 301 LEU A C 1
ATOM 2288 O O . LEU A 1 301 ? -18.881 6.977 23.915 1.00 93.00 301 LEU A O 1
ATOM 2292 N N . ALA A 1 302 ? -18.864 5.797 22.006 1.00 92.88 302 ALA A N 1
ATOM 2293 C CA . ALA A 1 302 ? -19.771 4.753 22.485 1.00 92.88 302 ALA A CA 1
ATOM 2294 C C . ALA A 1 302 ? -19.209 3.996 23.705 1.00 92.88 302 ALA A C 1
ATOM 2296 O O . ALA A 1 302 ? -19.947 3.682 24.637 1.00 92.88 302 ALA A O 1
ATOM 2297 N N . GLU A 1 303 ? -17.901 3.725 23.732 1.00 92.00 303 GLU A N 1
ATOM 2298 C CA . GLU A 1 303 ? -17.226 3.111 24.882 1.00 92.00 303 GLU A CA 1
ATOM 2299 C C . GLU A 1 303 ? -17.209 4.037 26.105 1.00 92.00 303 GLU A C 1
ATOM 2301 O O . GLU A 1 303 ? -17.393 3.571 27.233 1.00 92.00 303 GLU A O 1
ATOM 2306 N N . SER A 1 304 ? -17.011 5.341 25.897 1.00 90.94 304 SER A N 1
ATOM 2307 C CA . SER A 1 304 ? -17.086 6.348 26.958 1.00 90.94 304 SER A CA 1
ATOM 2308 C C . SER A 1 304 ? -18.502 6.459 27.528 1.00 90.94 304 SER A C 1
ATOM 2310 O O . SER A 1 304 ? -18.679 6.401 28.744 1.00 90.94 304 SER A O 1
ATOM 2312 N N . GLU A 1 305 ? -19.523 6.525 26.668 1.00 90.62 305 GLU A N 1
ATOM 2313 C CA . GLU A 1 305 ? -20.932 6.552 27.078 1.00 90.62 305 GLU A CA 1
ATOM 2314 C C . GLU A 1 305 ? -21.321 5.294 27.859 1.00 90.62 305 GLU A C 1
ATOM 2316 O O . GLU A 1 305 ? -21.946 5.391 28.916 1.00 90.62 305 GLU A O 1
ATOM 2321 N N . ALA A 1 306 ? -20.916 4.111 27.385 1.00 88.31 306 ALA A N 1
ATOM 2322 C CA . ALA A 1 306 ? -21.159 2.855 28.088 1.00 88.31 306 ALA A CA 1
ATOM 2323 C C . ALA A 1 306 ? -20.483 2.839 29.469 1.00 88.31 306 ALA A C 1
ATOM 2325 O O . ALA A 1 306 ? -21.085 2.402 30.449 1.00 88.31 306 ALA A O 1
ATOM 2326 N N . ARG A 1 307 ? -19.254 3.359 29.571 1.00 86.06 307 ARG A N 1
ATOM 2327 C CA . ARG A 1 307 ? -18.529 3.462 30.843 1.00 86.06 307 ARG A CA 1
ATOM 2328 C C . ARG A 1 307 ? -19.185 4.450 31.804 1.00 86.06 307 ARG A C 1
ATOM 2330 O O . ARG A 1 307 ? -19.295 4.142 32.986 1.00 86.06 307 ARG A O 1
ATOM 2337 N N . TYR A 1 308 ? -19.631 5.604 31.312 1.00 84.19 308 TYR A N 1
ATOM 2338 C CA . TYR A 1 308 ? -20.348 6.592 32.117 1.00 84.19 308 TYR A CA 1
ATOM 2339 C C . TYR A 1 308 ? -21.663 6.022 32.659 1.00 84.19 308 TYR A C 1
ATOM 2341 O O . TYR A 1 308 ? -21.925 6.153 33.852 1.00 84.19 308 TYR A O 1
ATOM 2349 N N . ARG A 1 309 ? -22.441 5.320 31.821 1.00 80.94 309 ARG A N 1
ATOM 2350 C CA . ARG A 1 309 ? -23.670 4.638 32.258 1.00 80.94 309 ARG A CA 1
ATOM 2351 C C . ARG A 1 309 ? -23.388 3.614 33.352 1.00 80.94 309 ARG A C 1
ATOM 2353 O O . ARG A 1 309 ? -24.005 3.688 34.402 1.00 80.94 309 ARG A O 1
ATOM 2360 N N . LEU A 1 310 ? -22.391 2.746 33.165 1.00 83.88 310 LEU A N 1
ATOM 2361 C CA . LEU A 1 310 ? -22.006 1.763 34.186 1.00 83.88 310 LEU A CA 1
ATOM 2362 C C . LEU A 1 310 ? -21.592 2.411 35.514 1.00 83.88 310 LEU A C 1
ATOM 2364 O O . LEU A 1 310 ? -21.935 1.895 36.571 1.00 83.88 310 LEU A O 1
ATOM 2368 N N . LEU A 1 311 ? -20.856 3.525 35.485 1.00 83.06 311 LEU A N 1
ATOM 2369 C CA . LEU A 1 311 ? -20.495 4.236 36.713 1.00 83.06 311 LEU A CA 1
ATOM 2370 C C . LEU A 1 311 ? -21.735 4.833 37.382 1.00 83.06 311 LEU A C 1
ATOM 2372 O O . LEU A 1 311 ? -21.948 4.607 38.566 1.00 83.06 311 LEU A O 1
ATOM 2376 N N . SER A 1 312 ? -22.566 5.547 36.626 1.00 79.56 312 SER A N 1
ATOM 2377 C CA . SER A 1 312 ? -23.756 6.208 37.165 1.00 79.56 312 SER A CA 1
ATOM 2378 C C . SER A 1 312 ? -24.797 5.223 37.713 1.00 79.56 312 SER A C 1
ATOM 2380 O O . SER A 1 312 ? -25.412 5.482 38.743 1.00 79.56 312 SER A O 1
ATOM 2382 N N . ASP A 1 313 ? -24.952 4.063 37.071 1.00 76.31 313 ASP A N 1
ATOM 2383 C CA . ASP A 1 313 ? -25.887 3.014 37.493 1.00 76.31 313 ASP A CA 1
ATOM 2384 C C . ASP A 1 313 ? -25.445 2.296 38.783 1.00 76.31 313 ASP A C 1
ATOM 2386 O O . ASP A 1 313 ? -26.266 1.668 39.454 1.00 76.31 313 ASP A O 1
ATOM 2390 N N . HIS A 1 314 ? -24.160 2.384 39.146 1.00 73.94 314 HIS A N 1
ATOM 2391 C CA . HIS A 1 314 ? -23.577 1.689 40.299 1.00 73.94 314 HIS A CA 1
ATOM 2392 C C . HIS A 1 314 ? -23.070 2.616 41.416 1.00 73.94 314 HIS A C 1
ATOM 2394 O O . HIS A 1 314 ? -22.560 2.123 42.424 1.00 73.94 314 HIS A O 1
ATOM 2400 N N . VAL A 1 315 ? -23.204 3.937 41.277 1.00 79.12 315 VAL A N 1
ATOM 2401 C CA . VAL A 1 315 ? -22.910 4.882 42.363 1.00 79.12 315 VAL A CA 1
ATOM 2402 C C . VAL A 1 315 ? -24.046 4.838 43.386 1.00 79.12 315 VAL A C 1
ATOM 2404 O O . VAL A 1 315 ? -25.215 4.941 43.033 1.00 79.12 315 VAL A O 1
ATOM 2407 N N . SER A 1 316 ? -23.704 4.679 44.666 1.00 81.31 316 SER A N 1
ATOM 2408 C CA . SER A 1 316 ? -24.667 4.681 45.777 1.00 81.31 316 SER A CA 1
ATOM 2409 C C . SER A 1 316 ? -25.271 6.060 46.060 1.00 81.31 316 SER A C 1
ATOM 2411 O O . SER A 1 316 ? -26.390 6.138 46.559 1.00 81.31 316 SER A O 1
ATOM 2413 N N . ASP A 1 317 ? -24.563 7.136 45.716 1.00 86.50 317 ASP A N 1
ATOM 2414 C CA . ASP A 1 317 ? -25.061 8.506 45.841 1.00 86.50 317 ASP A CA 1
ATOM 2415 C C . ASP A 1 317 ? -26.044 8.844 44.713 1.00 86.50 317 ASP A C 1
ATOM 2417 O O . ASP A 1 317 ? -25.972 8.309 43.604 1.00 86.50 317 ASP A O 1
ATOM 2421 N N . ILE A 1 318 ? -26.974 9.756 44.984 1.00 88.06 318 ILE A N 1
ATOM 2422 C CA . ILE A 1 318 ? -27.885 10.283 43.966 1.00 88.06 318 ILE A CA 1
ATOM 2423 C C . ILE A 1 318 ? -27.137 11.318 43.125 1.00 88.06 318 ILE A C 1
ATOM 2425 O O . ILE A 1 318 ? -26.669 12.330 43.643 1.00 88.06 318 ILE A O 1
ATOM 2429 N N . ILE A 1 319 ? -27.094 11.102 41.814 1.00 88.62 319 ILE A N 1
ATOM 2430 C CA . ILE A 1 319 ? -26.621 12.075 40.832 1.00 88.62 319 ILE A CA 1
ATOM 2431 C C . ILE A 1 319 ? -27.847 12.614 40.098 1.00 88.62 319 ILE A C 1
ATOM 2433 O O . ILE A 1 319 ? -28.546 11.856 39.429 1.00 88.62 319 ILE A O 1
ATOM 2437 N N . MET A 1 320 ? -28.097 13.921 40.197 1.00 90.56 320 MET A N 1
ATOM 2438 C CA . MET A 1 320 ? -29.100 14.623 39.390 1.00 90.56 320 MET A CA 1
ATOM 2439 C C . MET A 1 320 ? -28.428 15.604 38.434 1.00 90.56 320 MET A C 1
ATOM 2441 O O . MET A 1 320 ? -27.544 16.363 38.826 1.00 90.56 320 MET A O 1
ATOM 2445 N N . HIS A 1 321 ? -28.882 15.614 37.185 1.00 91.50 321 HIS A N 1
ATOM 2446 C CA . HIS A 1 321 ? -28.563 16.644 36.206 1.00 91.50 321 HIS A CA 1
ATOM 2447 C C . HIS A 1 321 ? -29.810 17.493 35.979 1.00 91.50 321 HIS A C 1
ATOM 2449 O O . HIS A 1 321 ? -30.855 16.973 35.579 1.00 91.50 321 HIS A O 1
ATOM 2455 N N . LEU A 1 322 ? -29.688 18.788 36.244 1.00 94.31 322 LEU A N 1
ATOM 2456 C CA . LEU A 1 322 ? -30.758 19.774 36.140 1.00 94.31 322 LEU A CA 1
ATOM 2457 C C . LEU A 1 322 ? -30.455 20.716 34.972 1.00 94.31 322 LEU A C 1
ATOM 2459 O O . LEU A 1 322 ? -29.285 20.988 34.699 1.00 94.31 322 LEU A O 1
ATOM 2463 N N . ASP A 1 323 ? -31.482 21.219 34.293 1.00 93.94 323 ASP A N 1
ATOM 2464 C CA . ASP A 1 323 ? -31.302 22.364 33.397 1.00 93.94 323 ASP A CA 1
ATOM 2465 C C . ASP A 1 323 ? -31.314 23.703 34.155 1.00 93.94 323 ASP A C 1
ATOM 2467 O O . ASP A 1 323 ? -31.395 23.744 35.384 1.00 93.94 323 ASP A O 1
ATOM 2471 N N . ALA A 1 324 ? -31.191 24.808 33.414 1.00 93.56 324 ALA A N 1
ATOM 2472 C CA . ALA A 1 324 ? -31.115 26.152 33.984 1.00 93.56 324 ALA A CA 1
ATOM 2473 C C . ALA A 1 324 ? -32.372 26.565 34.775 1.00 93.56 324 ALA A C 1
ATOM 2475 O O . ALA A 1 324 ? -32.263 27.417 35.653 1.00 93.56 324 ALA A O 1
ATOM 2476 N N . ASP A 1 325 ? -33.528 25.951 34.500 1.00 92.94 325 ASP A N 1
ATOM 2477 C CA . ASP A 1 325 ? -34.798 26.221 35.183 1.00 92.94 325 ASP A CA 1
ATOM 2478 C C . ASP A 1 325 ? -35.039 25.254 36.362 1.00 92.94 325 ASP A C 1
ATOM 2480 O O . ASP A 1 325 ? -36.089 25.285 37.007 1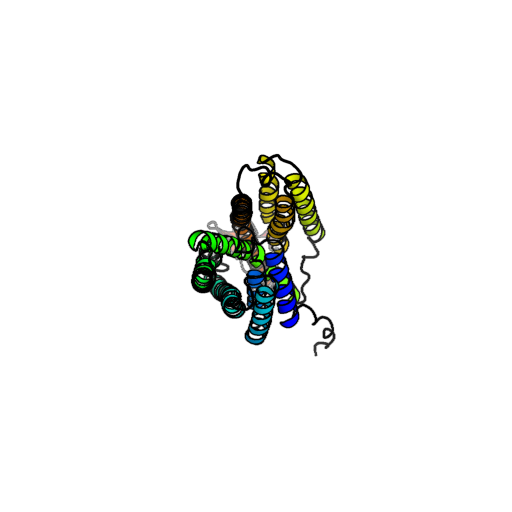.00 92.94 325 ASP A O 1
ATOM 2484 N N . GLY A 1 326 ? -34.071 24.378 36.660 1.00 92.12 326 GLY A N 1
ATOM 2485 C CA . GLY A 1 326 ? -34.158 23.387 37.732 1.00 92.12 326 GLY A CA 1
ATOM 2486 C C . GLY A 1 326 ? -34.960 22.138 37.362 1.00 92.12 326 GLY A C 1
ATOM 2487 O O . GLY A 1 326 ? -35.287 21.344 38.246 1.00 92.12 326 GLY A O 1
ATOM 2488 N N . VAL A 1 327 ? -35.282 21.931 36.080 1.00 95.06 327 VAL A N 1
ATOM 2489 C CA . VAL A 1 327 ? -35.988 20.729 35.620 1.00 95.06 327 VAL A CA 1
ATOM 2490 C C . VAL A 1 327 ? -35.014 19.558 35.554 1.00 95.06 327 VAL A C 1
ATOM 2492 O O . VAL A 1 327 ? -33.934 19.651 34.964 1.00 95.06 327 VAL A O 1
ATOM 2495 N N . ILE A 1 328 ? -35.404 18.426 36.137 1.00 95.00 328 ILE A N 1
ATOM 2496 C CA . ILE A 1 328 ? -34.581 17.217 36.185 1.00 95.00 328 ILE A CA 1
ATOM 2497 C C . ILE A 1 328 ? -34.480 16.612 34.780 1.00 95.00 328 ILE A C 1
ATOM 2499 O O . ILE A 1 328 ? -35.467 16.162 34.198 1.00 95.00 328 ILE A O 1
ATOM 2503 N N . ARG A 1 329 ? -33.263 16.578 34.228 1.00 92.25 329 ARG A N 1
ATOM 2504 C CA . ARG A 1 329 ? -32.939 15.981 32.918 1.00 92.25 329 ARG A CA 1
ATOM 2505 C C . ARG A 1 329 ? -32.399 14.564 33.028 1.00 92.25 329 ARG A C 1
ATOM 2507 O O . ARG A 1 329 ? -32.548 13.781 32.095 1.00 92.25 329 ARG A O 1
ATOM 2514 N N . TYR A 1 330 ? -31.773 14.243 34.151 1.00 90.12 330 TYR A N 1
ATOM 2515 C CA . TYR A 1 330 ? -31.317 12.899 34.475 1.00 90.12 330 TYR A CA 1
ATOM 2516 C C . TYR A 1 330 ? -31.259 12.734 35.991 1.00 90.12 330 TYR A C 1
ATOM 2518 O O . TYR A 1 330 ? -30.872 13.663 36.697 1.00 90.12 330 TYR A O 1
ATOM 2526 N N . VAL A 1 331 ? -31.603 11.544 36.474 1.00 90.12 331 VAL A N 1
ATOM 2527 C CA . VAL A 1 331 ? -31.376 11.123 37.856 1.00 90.12 331 VAL A CA 1
ATOM 2528 C C . VAL A 1 331 ? -30.873 9.679 37.858 1.00 90.12 331 VAL A C 1
ATOM 2530 O O . VAL A 1 331 ? -31.377 8.844 37.104 1.00 90.12 331 VAL A O 1
ATOM 2533 N N . SER A 1 332 ? -29.845 9.388 38.655 1.00 89.44 332 SER A N 1
ATOM 2534 C CA . SER A 1 332 ? -29.253 8.050 38.746 1.00 89.44 332 SER A CA 1
ATOM 2535 C C . SER A 1 332 ? -30.214 7.028 39.374 1.00 89.44 332 SER A C 1
ATOM 2537 O O . SER A 1 332 ? -31.011 7.394 40.241 1.00 89.44 332 SER A O 1
ATOM 2539 N N . PRO A 1 333 ? -30.112 5.726 39.028 1.00 87.81 333 PRO A N 1
ATOM 2540 C CA . PRO A 1 333 ? -30.961 4.670 39.597 1.00 87.81 333 PRO A CA 1
ATOM 2541 C C . PRO A 1 333 ? -30.909 4.556 41.129 1.00 87.81 333 PRO A C 1
ATOM 2543 O O . PRO A 1 333 ? -31.849 4.052 41.741 1.00 87.81 333 PRO A O 1
ATOM 2546 N N . SER A 1 334 ? -29.836 5.044 41.761 1.00 88.31 334 SER A N 1
ATOM 2547 C CA . SER A 1 334 ? -29.679 5.096 43.219 1.00 88.31 334 SER A CA 1
ATOM 2548 C C . SER A 1 334 ? -30.799 5.850 43.940 1.00 88.31 334 SER A C 1
ATOM 2550 O O . SER A 1 334 ? -31.098 5.504 45.080 1.00 88.31 334 SER A O 1
ATOM 2552 N N . ILE A 1 335 ? -31.487 6.796 43.283 1.00 90.69 335 ILE A N 1
ATOM 2553 C CA . ILE A 1 335 ? -32.649 7.504 43.850 1.00 90.69 335 ILE A CA 1
ATOM 2554 C C . ILE A 1 335 ? -33.744 6.542 44.329 1.00 90.69 335 ILE A C 1
ATOM 2556 O O . ILE A 1 335 ? -34.308 6.750 45.399 1.00 90.69 335 ILE A O 1
ATOM 2560 N N . LEU A 1 336 ? -33.969 5.431 43.622 1.00 89.62 336 LEU A N 1
ATOM 2561 C CA . LEU A 1 336 ? -34.962 4.436 44.024 1.00 89.62 336 LEU A CA 1
ATOM 2562 C C . LEU A 1 336 ? -34.594 3.784 45.359 1.00 89.62 336 LEU A C 1
ATOM 2564 O O . LEU A 1 336 ? -35.455 3.554 46.201 1.00 89.62 336 LEU A O 1
ATOM 2568 N N . TYR A 1 337 ? -33.310 3.499 45.565 1.00 87.44 337 TYR A N 1
ATOM 2569 C CA . TYR A 1 337 ? -32.829 2.844 46.778 1.00 87.44 337 TYR A CA 1
ATOM 2570 C C . TYR A 1 337 ? -32.673 3.819 47.949 1.00 87.44 337 TYR A C 1
ATOM 2572 O O . TYR A 1 337 ? -32.868 3.426 49.096 1.00 87.44 337 TYR A O 1
ATOM 2580 N N . VAL A 1 338 ? -32.312 5.075 47.668 1.00 88.12 338 VAL A N 1
ATOM 2581 C CA . VAL A 1 338 ? -32.032 6.094 48.688 1.00 88.12 338 VAL A CA 1
ATOM 2582 C C . VAL A 1 338 ? -33.301 6.820 49.142 1.00 88.12 338 VAL A C 1
ATOM 2584 O O . VAL A 1 338 ? -33.460 7.060 50.335 1.00 88.12 338 VAL A O 1
ATOM 2587 N N . SER A 1 339 ? -34.207 7.172 48.225 1.00 87.44 339 SER A N 1
ATOM 2588 C CA . SER A 1 339 ? -35.414 7.959 48.528 1.00 87.44 339 SER A CA 1
ATOM 2589 C C . SER A 1 339 ? -36.731 7.282 48.138 1.00 87.44 339 SER A C 1
ATOM 2591 O O . SER A 1 339 ? -37.791 7.773 48.518 1.00 87.44 339 SER A O 1
ATOM 2593 N N . GLY A 1 340 ? -36.695 6.157 47.416 1.00 88.88 340 GLY A N 1
ATOM 2594 C CA . GLY A 1 340 ? -37.893 5.408 47.019 1.00 88.88 340 GLY A CA 1
ATOM 2595 C C . GLY A 1 340 ? -38.592 5.932 45.763 1.00 88.88 340 GLY A C 1
ATOM 2596 O O . GLY A 1 340 ? -39.564 5.322 45.319 1.00 88.88 340 GLY A O 1
ATOM 2597 N N . TYR A 1 341 ? -38.117 7.033 45.175 1.00 89.94 341 TYR A N 1
ATOM 2598 C CA . TYR A 1 341 ? -38.703 7.581 43.953 1.00 89.94 341 TYR A CA 1
ATOM 2599 C C . TYR A 1 341 ? -38.255 6.808 42.712 1.00 89.94 341 TYR A C 1
ATOM 2601 O O . TYR A 1 341 ? -37.089 6.440 42.578 1.00 89.94 341 TYR A O 1
ATOM 2609 N N . ASP A 1 342 ? -39.180 6.611 41.773 1.00 89.69 342 ASP A N 1
ATOM 2610 C CA . ASP A 1 342 ? -38.862 6.065 40.456 1.00 89.69 342 ASP A CA 1
ATOM 2611 C C . ASP A 1 342 ? -38.076 7.102 39.628 1.00 89.69 342 ASP A C 1
ATOM 2613 O O . ASP A 1 342 ? -38.600 8.194 39.381 1.00 89.69 342 ASP A O 1
ATOM 2617 N N . PRO A 1 343 ? -36.852 6.781 39.160 1.00 88.75 343 PRO A N 1
ATOM 2618 C CA . PRO A 1 343 ? -36.069 7.661 38.298 1.00 88.75 343 PRO A CA 1
ATOM 2619 C C . PRO A 1 343 ? -36.860 8.186 37.095 1.00 88.75 343 PRO A C 1
ATOM 2621 O O . PRO A 1 343 ? -36.759 9.364 36.756 1.00 88.75 343 PRO A O 1
ATOM 2624 N N . ALA A 1 344 ? -37.663 7.327 36.455 1.00 89.06 344 ALA A N 1
ATOM 2625 C CA . ALA A 1 344 ? -38.404 7.692 35.250 1.00 89.06 344 ALA A CA 1
ATOM 2626 C C . ALA A 1 344 ? -39.546 8.681 35.534 1.00 89.06 344 ALA A C 1
ATOM 2628 O O . ALA A 1 344 ? -39.876 9.488 34.668 1.00 89.06 344 ALA A O 1
ATOM 2629 N N . GLY A 1 345 ? -40.114 8.648 36.744 1.00 90.44 345 GLY A N 1
ATOM 2630 C CA . GLY A 1 345 ? -41.174 9.559 37.176 1.00 90.44 345 GLY A CA 1
ATOM 2631 C C . GLY A 1 345 ? -40.684 10.955 37.570 1.00 90.44 345 GLY A C 1
ATOM 2632 O O . GLY A 1 345 ? -41.484 11.884 37.600 1.00 90.44 345 GLY A O 1
ATOM 2633 N N . LEU A 1 346 ? -39.386 11.109 37.857 1.00 91.38 346 LEU A N 1
ATOM 2634 C CA . LEU A 1 346 ? -38.782 12.390 38.241 1.00 91.38 346 LEU A CA 1
ATOM 2635 C C . LEU A 1 346 ? -38.216 13.180 37.056 1.00 91.38 346 LEU A C 1
ATOM 2637 O O . LEU A 1 346 ? -38.038 14.391 37.145 1.00 91.38 346 LEU A O 1
ATOM 2641 N N . VAL A 1 347 ? -37.899 12.529 35.935 1.00 93.00 347 VAL A N 1
ATOM 2642 C CA . VAL A 1 347 ? -37.401 13.250 34.756 1.00 93.00 347 VAL A CA 1
ATOM 2643 C C . VAL A 1 347 ? -38.516 14.140 34.198 1.00 93.00 347 VAL A C 1
ATOM 2645 O O . VAL A 1 347 ? -39.580 13.659 33.819 1.00 93.00 347 VAL A O 1
ATOM 2648 N N . GLY A 1 348 ? -38.250 15.444 34.110 1.00 92.06 348 GLY A N 1
ATOM 2649 C CA . GLY A 1 348 ? -39.211 16.457 33.670 1.00 92.06 348 GLY A CA 1
ATOM 2650 C C . GLY A 1 348 ? -39.926 17.214 34.793 1.00 92.06 348 GLY A C 1
ATOM 2651 O O . GLY A 1 348 ? -40.613 18.186 34.486 1.00 92.06 348 GLY A O 1
ATOM 2652 N N . THR A 1 349 ? -39.745 16.842 36.065 1.00 93.00 349 THR A N 1
ATOM 2653 C CA . THR A 1 349 ? -40.260 17.618 37.208 1.00 93.00 349 THR A CA 1
ATOM 2654 C C . THR A 1 349 ? -39.247 18.671 37.657 1.00 93.00 349 THR A C 1
ATOM 2656 O O . THR A 1 349 ? -38.043 18.538 37.407 1.00 93.00 349 THR A O 1
ATOM 2659 N N . ASN A 1 350 ? -39.710 19.736 38.318 1.00 93.25 350 ASN A N 1
ATOM 2660 C CA . ASN A 1 350 ? -38.803 20.719 38.906 1.00 93.25 350 ASN A CA 1
ATOM 2661 C C . ASN A 1 350 ? -38.219 20.171 40.216 1.00 93.25 350 ASN A C 1
ATOM 2663 O O . ASN A 1 350 ? -38.953 19.651 41.056 1.00 93.25 350 ASN A O 1
ATOM 2667 N N . VAL A 1 351 ? -36.906 20.300 40.417 1.00 92.06 351 VAL A N 1
ATOM 2668 C CA . VAL A 1 351 ? -36.245 19.814 41.637 1.00 92.06 351 VAL A CA 1
ATOM 2669 C C . VAL A 1 351 ? -36.780 20.487 42.905 1.00 92.06 351 VAL A C 1
ATOM 2671 O O . VAL A 1 351 ? -36.781 19.866 43.965 1.00 92.06 351 VAL A O 1
ATOM 2674 N N . ALA A 1 352 ? -37.286 21.723 42.806 1.00 89.94 352 ALA A N 1
ATOM 2675 C CA . ALA A 1 352 ? -37.868 22.457 43.926 1.00 89.94 352 ALA A CA 1
ATOM 2676 C C . ALA A 1 352 ? -39.069 21.730 44.553 1.00 89.94 352 ALA A C 1
ATOM 2678 O O . ALA A 1 352 ? -39.284 21.844 45.754 1.00 89.94 352 ALA A O 1
ATOM 2679 N N . GLU A 1 353 ? -39.808 20.932 43.774 1.00 87.94 353 GLU A N 1
ATOM 2680 C CA . GLU A 1 353 ? -40.944 20.137 44.265 1.00 87.94 353 GLU A CA 1
ATOM 2681 C C . GLU A 1 353 ? -40.511 18.992 45.197 1.00 87.94 353 GLU A C 1
ATOM 2683 O O . GLU A 1 353 ? -41.318 18.477 45.968 1.00 87.94 353 GLU A O 1
ATOM 2688 N N . LEU A 1 354 ? -39.234 18.599 45.144 1.00 86.50 354 LEU A N 1
ATOM 2689 C CA . LEU A 1 354 ? -38.647 17.555 45.989 1.00 86.50 354 LEU A CA 1
ATOM 2690 C C . LEU A 1 354 ? -37.961 18.124 47.241 1.00 86.50 354 LEU A C 1
ATOM 2692 O O . LEU A 1 354 ? -37.594 17.364 48.139 1.00 86.50 354 LEU A O 1
ATOM 2696 N N . ILE A 1 355 ? -37.757 19.442 47.298 1.00 86.06 355 ILE A N 1
ATOM 2697 C CA . ILE A 1 355 ? -37.095 20.132 48.407 1.00 86.06 355 ILE A CA 1
ATOM 2698 C C . ILE A 1 355 ? -38.164 20.571 49.412 1.00 86.06 355 ILE A C 1
ATOM 2700 O O . ILE A 1 355 ? -39.207 21.106 49.046 1.00 86.06 355 ILE A O 1
ATOM 2704 N N . HIS A 1 356 ? -37.912 20.350 50.704 1.00 83.75 356 HIS A N 1
ATOM 2705 C CA . HIS A 1 356 ? -38.849 20.755 51.752 1.00 83.75 356 HIS A CA 1
ATOM 2706 C C . HIS A 1 356 ? -39.068 22.288 51.729 1.00 83.75 356 HIS A C 1
ATOM 2708 O O . HIS A 1 356 ? -38.079 23.015 51.605 1.00 83.75 356 HIS A O 1
ATOM 2714 N N . PRO A 1 357 ? -40.311 22.797 51.893 1.00 80.75 357 PRO A N 1
ATOM 2715 C CA . PRO A 1 357 ? -40.642 24.219 51.723 1.00 80.75 357 PRO A CA 1
ATOM 2716 C C . PRO A 1 357 ? -39.767 25.183 52.530 1.00 80.75 357 PRO A C 1
ATOM 2718 O O . PRO A 1 357 ? -39.394 26.238 52.033 1.00 80.75 357 PRO A O 1
ATOM 2721 N N . ASP A 1 358 ? -39.375 24.787 53.741 1.00 86.38 358 ASP A N 1
ATOM 2722 C CA . ASP A 1 358 ? -38.509 25.577 54.633 1.00 86.38 358 ASP A CA 1
ATOM 2723 C C . ASP A 1 358 ? -37.084 25.808 54.088 1.00 86.38 358 ASP A C 1
ATOM 2725 O O . ASP A 1 358 ? -36.328 26.612 54.634 1.00 86.38 358 ASP A O 1
ATOM 2729 N N . HIS A 1 359 ? -36.702 25.089 53.029 1.00 77.56 359 HIS A N 1
ATOM 2730 C CA . HIS A 1 359 ? -35.392 25.155 52.384 1.00 77.56 359 HIS A CA 1
ATOM 2731 C C . HIS A 1 359 ? -35.440 25.741 50.965 1.00 77.56 359 HIS A C 1
ATOM 2733 O O . HIS A 1 359 ? -34.397 25.837 50.318 1.00 77.56 359 HIS A O 1
ATOM 2739 N N . LEU A 1 360 ? -36.619 26.149 50.484 1.00 72.25 360 LEU A N 1
ATOM 2740 C CA . LEU A 1 360 ? -36.763 26.942 49.265 1.00 72.25 360 LEU A CA 1
ATOM 2741 C C . LEU A 1 360 ? -36.549 28.417 49.638 1.00 72.25 360 LEU A C 1
ATOM 2743 O O . LEU A 1 360 ? -37.417 29.026 50.263 1.00 72.25 360 LEU A O 1
ATOM 2747 N N . GLN A 1 361 ? -35.366 28.958 49.324 1.00 60.50 361 GLN A N 1
ATOM 2748 C CA . GLN A 1 361 ? -35.027 30.375 49.534 1.00 60.50 361 GLN A CA 1
ATOM 2749 C C . GLN A 1 361 ? -35.314 31.230 48.308 1.00 60.50 361 GLN A C 1
ATOM 2751 O O . GLN A 1 361 ? -34.987 30.774 47.188 1.00 60.50 361 GLN A O 1
#

Foldseek 3Di:
DDDPPDPPPPDQLALLNLLVVLLVQLLCQLQQADDPQADGLARQNLLLLLLSCLQDDPVRNVVSLVSNLVSQLVSCQPRNPHNQLSNQLSCLSSVLSVQLNVQLVVLCVPAPPPNLPSSLCSCCCPNLAVSLLVSLVSVLVSCVVPDPDDSVLNSVSSSLNRSLSNLQNNQLSNLVSNCVVVVHDSADPVCVVVLVCLQVCLLVLLLVQQQDQDQVSLVVLLVSLQVCLQPPDSNSSSCSLVSNCVNNVVSCSVCTHNLSPDPDPSSVSSSVSSVSSSVSSSNRVSSNSVNVSVVVVVVVVVVVVVVVLVVLQPDLDWDFDADPQQATQFIGPNCCVPPVDDRVVRHGDHVVVVDDPVPPD

Nearest PDB structures (foldseek):
  8ii9-assembly2_C-3  TM=2.431E-01  e=5.489E+00  Hypoxylon sp. E7406B

Radius of gyration: 28.07 Å; Cα contacts (8 Å, |Δi|>4): 491; chains: 1; bounding box: 69×56×85 Å

Sequence (361 aa):
MIPSRFLAARSIAGPAGMALLYFATAATTVHISRFSGGVAMIWVSSALLSGYLLTAGRRVWPLTIALCAFASFMATGFFGFGWRVAAQLALVNVGEALMAAIMLKRIFDAYWPGDTLEWLAGYYLGIGLAVPMVSGLAALAVTGMVLEIDPGANFVHWMIGHAVGLLTFLPFTISLSYAVHNGQPVLPDNRRLVAVLAVVAMTVLTAVVFSQPNRPLMLFPVLMVVAAAVWAPCVVTTFLPCVLALIGGMLTMRGEGPVAMMHLDLGDRMQFFEIYIAVTVLFALPVQFEQERRRRQMRELAESEARYRLLSDHVSDIIMHLDADGVIRYVSPSILYVSGYDPAGLVGTNVAELIHPDHLQ

Solvent-accessible surface area (backbone atoms only — not comparable to full-atom values): 18732 Å² total; per-residue (Å²): 139,82,82,91,79,76,85,84,74,65,76,56,86,37,49,68,30,47,16,51,52,33,24,52,46,42,31,50,32,35,63,74,36,52,56,99,89,66,48,39,56,58,38,50,35,35,12,46,52,16,14,39,55,68,57,47,62,78,86,53,43,68,61,26,52,52,43,34,28,52,23,38,23,51,27,24,33,77,47,49,88,26,68,90,48,10,64,60,50,12,50,36,48,47,47,35,15,49,50,39,27,56,49,52,50,52,38,42,75,72,25,60,81,82,38,61,65,61,33,48,47,42,45,50,54,39,44,33,39,50,38,24,50,56,32,23,55,52,47,41,61,59,41,59,76,74,44,101,58,64,62,66,62,50,30,51,48,39,29,52,12,37,11,35,12,31,61,38,40,20,64,23,28,32,46,50,37,43,20,63,78,70,74,44,72,80,58,58,80,96,47,39,67,62,46,51,51,51,50,52,48,49,52,51,48,36,53,59,39,28,68,29,76,51,56,80,48,65,53,53,61,43,52,49,36,42,54,33,20,75,76,48,57,70,53,50,37,32,37,46,56,46,52,43,52,53,53,41,47,54,30,33,74,73,60,31,13,35,56,39,70,45,101,59,56,72,68,59,37,49,51,53,51,45,50,52,50,41,52,40,45,64,59,19,50,60,50,33,52,53,49,50,47,51,54,48,52,53,48,56,50,52,53,48,53,53,51,50,50,57,49,46,64,66,36,80,63,71,50,72,42,60,49,99,86,38,32,26,73,42,55,26,60,21,33,39,78,75,74,64,45,57,46,79,77,46,51,71,39,51,52,69,81,78,48,61,73,97,72,67,126

pLDDT: mean 88.12, std 12.59, range [26.73, 98.19]

Mean predicted aligned error: 8.2 Å

Secondary structure (DSSP, 8-state):
------TT--SSSSHHHHHHHHHHHHHHHHHHSB-TTS-BSS-HHHHHHHHHHHHS-GGGHHHHHHHHHHHHHHHHHHHSS-HHHHHHHHHHHHHHHHHHHHHHHHHHHHHTTT-HHHHHHIIIIIIIIIHHHHHHHHHHHHHHTT--S-HHHHHHHHHHHHHHHHHHHHHHHHHHHHHHHTT--SS-GGGHHHHHHHHHHHHHHHHHHHTS--GGGGHHHHHHHHHHHHHS-HHHHHHHHHHHHHHHHHHHHTT-HHHHTSSS-HHHHHHHHHHHHHHHHHHHHHHHHHHHHHHHHHHHHHHHHHHHHHHHHH-SS--EEE-TT-BEEEE-THHHHHT---HHHHTTSBGGGGS-GGG--